Protein AF-A0A8K0CBC8-F1 (afdb_monomer)

pLDDT: mean 73.35, std 15.11, range [43.47, 94.44]

Radius of gyration: 32.24 Å; Cα contacts (8 Å, |Δi|>4): 39; chains: 1; bounding box: 45×63×91 Å

Foldseek 3Di:
DDDPPPPDDPVVVVVVVLVVLLCVVDPDDPVCCVVCVVVSVLCQQQDQDPVLSGGVVCVVPVDHDDPDPVVVVPPPVDDPPPCDPVNVVVSVVVVVSVVVVVVVVVVVVVVVVVVVVVVVVVVDDPPPDPPPDDCPPVVVVVVVVVVVVVVVDPPPPVVPVVVVVVVVPDDPPDDPPPPDPPDPDDDDDDDDDDDDDDDDDD

Sequence (202 aa):
MPHIHLTVIPLSVINRVIGTVIHSYIKDNHRLFGSEIFKIAHAIRNAVHEVTDFTPSFLNFGCSVPCHVDYYGKLNYSKPIEVSLDSCKQLVRVINQLSPLHIDVAKWLNIACEHNKRQYDLRKRLIRFKKDAVESSASKDMHDIILLLLESGDKEIKGEIDDQILEAANPPEEVPGKVKPYENGSEEEDDKEETKISVVLR

Secondary structure (DSSP, 8-state):
--------SSHHHHHHHHHHHHHHH-SS-GGGHHHHHHHHHHHHHHSPPTTTSS-HHHHHHSSPPP--HHHHHT-SS-------HHHHHHHHHHHHHHHHHHHHHHHHHHHHHHHHHHHHHTT---------SSTTTHHHHHHHHHHHHHHT--TTTHHHHHHHHHHTTSPPP-----------------------------

Solvent-accessible surface area (backbone atoms only — not comparable to full-atom values): 13232 Å² total; per-residue (Å²): 131,86,78,82,73,74,76,82,72,65,59,62,56,50,52,50,51,50,51,52,54,49,51,71,75,45,80,86,54,76,85,50,47,79,79,45,47,64,57,54,53,50,50,61,34,63,37,67,35,90,90,73,75,43,26,55,44,31,75,74,67,77,45,84,75,84,84,54,70,72,64,69,78,61,63,70,82,65,68,82,80,78,78,50,69,67,58,52,55,51,48,52,56,55,54,62,58,47,58,63,51,49,56,52,50,53,53,51,51,50,53,51,47,56,56,50,45,56,62,50,56,73,66,56,71,88,79,73,75,74,92,74,80,65,76,66,58,65,54,46,54,51,51,52,51,52,50,52,59,66,67,71,63,66,80,78,62,68,70,66,54,61,60,57,59,62,63,73,69,62,75,81,78,80,77,80,82,74,78,74,78,84,76,81,76,78,81,76,92,73,96,73,80,92,75,88,79,86,84,84,86,128

Nearest PDB structures (foldseek):
  3oyj-assembly1_A-2  TM=7.445E-01  e=7.808E-01  Human spumaretrovirus
  4bac-assembly1_A-2  TM=7.468E-01  e=8.912E-01  Human spumaretrovirus
  3oyi-assembly1_B  TM=5.473E-01  e=5.992E-01  Human spumaretrovirus
  7q5b-assembly1_A  TM=3.965E-01  e=7.308E-01  Saccharomyces cerevisiae S288C

Structure (mmCIF, N/CA/C/O backbone):
data_AF-A0A8K0CBC8-F1
#
_entry.id   AF-A0A8K0CBC8-F1
#
loop_
_atom_site.group_PDB
_atom_site.id
_atom_site.type_symbol
_atom_site.label_atom_id
_atom_site.label_alt_id
_atom_site.label_comp_id
_atom_site.label_asym_id
_atom_site.label_entity_id
_atom_site.label_seq_id
_atom_site.pdbx_PDB_ins_code
_atom_site.Cartn_x
_atom_site.Cartn_y
_atom_site.Cartn_z
_atom_site.occupancy
_atom_site.B_iso_or_equiv
_atom_site.auth_seq_id
_atom_site.auth_comp_id
_atom_site.auth_asym_id
_atom_site.auth_atom_id
_atom_site.pdbx_PDB_model_num
ATOM 1 N N . MET A 1 1 ? 6.074 -24.425 -27.693 1.00 45.22 1 MET A N 1
ATOM 2 C CA . MET A 1 1 ? 5.295 -24.138 -26.471 1.00 45.22 1 MET A CA 1
ATOM 3 C C . MET A 1 1 ? 5.845 -22.863 -25.843 1.00 45.22 1 MET A C 1
ATOM 5 O O . MET A 1 1 ? 6.963 -22.910 -25.344 1.00 45.22 1 MET A O 1
ATOM 9 N N . PRO A 1 2 ? 5.170 -21.705 -25.946 1.00 51.59 2 PRO A N 1
ATOM 10 C CA . PRO A 1 2 ? 5.605 -20.513 -25.226 1.00 51.59 2 PRO A CA 1
ATOM 11 C C . PRO A 1 2 ? 5.369 -20.735 -23.726 1.00 51.59 2 PRO A C 1
ATOM 13 O O . PRO A 1 2 ? 4.244 -20.986 -23.302 1.00 51.59 2 PRO A O 1
ATOM 16 N N . HIS A 1 3 ? 6.434 -20.684 -22.926 1.00 52.25 3 HIS A N 1
ATOM 17 C CA . HIS A 1 3 ? 6.314 -20.680 -21.472 1.00 52.25 3 HIS A CA 1
ATOM 18 C C . HIS A 1 3 ? 5.583 -19.404 -21.055 1.00 52.25 3 HIS A C 1
ATOM 20 O O . HIS A 1 3 ? 6.057 -18.301 -21.333 1.00 52.25 3 HIS A O 1
ATOM 26 N N . ILE A 1 4 ? 4.419 -19.557 -20.419 1.00 54.31 4 ILE A N 1
ATOM 27 C CA . ILE A 1 4 ? 3.669 -18.445 -19.836 1.00 54.31 4 ILE A CA 1
ATOM 28 C C . ILE A 1 4 ? 4.584 -17.802 -18.801 1.00 54.31 4 ILE A C 1
ATOM 30 O O . ILE A 1 4 ? 4.865 -18.373 -17.748 1.00 54.31 4 ILE A O 1
ATOM 34 N N . HIS A 1 5 ? 5.101 -16.625 -19.135 1.00 55.47 5 HIS A N 1
ATOM 35 C CA . HIS A 1 5 ? 5.919 -15.871 -18.216 1.00 55.47 5 HIS A CA 1
ATOM 36 C C . HIS A 1 5 ? 4.978 -15.220 -17.212 1.00 55.47 5 HIS A C 1
ATOM 38 O O . HIS A 1 5 ? 4.403 -14.172 -17.494 1.00 55.47 5 HIS A O 1
ATOM 44 N N . LEU A 1 6 ? 4.801 -15.861 -16.054 1.00 49.47 6 LEU A N 1
ATOM 45 C CA . LEU A 1 6 ? 4.181 -15.225 -14.896 1.00 49.47 6 LEU A CA 1
ATOM 46 C C . LEU A 1 6 ? 4.881 -13.874 -14.725 1.00 49.47 6 LEU A C 1
ATOM 48 O O . LEU A 1 6 ? 6.107 -13.812 -14.632 1.00 49.47 6 LEU A O 1
ATOM 52 N N . THR A 1 7 ? 4.126 -12.788 -14.830 1.00 55.25 7 THR A N 1
ATOM 53 C CA . THR A 1 7 ? 4.609 -11.422 -14.638 1.00 55.25 7 THR A CA 1
ATOM 54 C C . THR A 1 7 ? 5.179 -11.333 -13.231 1.00 55.25 7 THR A C 1
ATOM 56 O O . THR A 1 7 ? 4.451 -11.306 -12.239 1.00 55.25 7 THR A O 1
ATOM 59 N N . VAL A 1 8 ? 6.501 -11.410 -13.150 1.00 53.16 8 VAL A N 1
ATOM 60 C CA . VAL A 1 8 ? 7.239 -11.458 -11.897 1.00 53.16 8 VAL A CA 1
ATOM 61 C C . VAL A 1 8 ? 7.245 -10.032 -11.352 1.00 53.16 8 VAL A C 1
ATOM 63 O O . VAL A 1 8 ? 7.612 -9.106 -12.070 1.00 53.16 8 VAL A O 1
ATOM 66 N N . ILE A 1 9 ? 6.852 -9.878 -10.088 1.00 58.47 9 ILE A N 1
ATOM 67 C CA . ILE A 1 9 ? 7.541 -9.086 -9.049 1.00 58.47 9 ILE A CA 1
ATOM 68 C C . ILE A 1 9 ? 6.580 -8.425 -8.023 1.00 58.47 9 ILE A C 1
ATOM 70 O O . ILE A 1 9 ? 6.932 -8.478 -6.852 1.00 58.47 9 ILE A O 1
ATOM 74 N N . PRO A 1 10 ? 5.332 -7.985 -8.309 1.00 62.34 10 PRO A N 1
ATOM 75 C CA . PRO A 1 10 ? 4.378 -7.669 -7.225 1.00 62.34 10 PRO A CA 1
ATOM 76 C C . PRO A 1 10 ? 3.418 -8.827 -6.891 1.00 62.34 10 PRO A C 1
ATOM 78 O O . PRO A 1 10 ? 3.146 -9.109 -5.724 1.00 62.34 10 PRO A O 1
ATOM 81 N N . LEU A 1 11 ? 2.930 -9.555 -7.902 1.00 67.81 11 LEU A N 1
ATOM 82 C CA . LEU A 1 11 ? 1.836 -10.518 -7.720 1.00 67.81 11 LEU A CA 1
ATOM 83 C C . LEU A 1 11 ? 2.241 -11.755 -6.902 1.00 67.81 11 LEU A C 1
ATOM 85 O O . LEU A 1 11 ? 1.459 -12.263 -6.108 1.00 67.81 11 LEU A O 1
ATOM 89 N N . SER A 1 12 ? 3.471 -12.245 -7.078 1.00 69.88 12 SER A N 1
ATOM 90 C CA . SER A 1 12 ? 3.980 -13.417 -6.352 1.00 69.88 12 SER A CA 1
ATOM 91 C C . SER A 1 12 ? 4.163 -13.142 -4.860 1.00 69.88 12 SER A C 1
ATOM 93 O O . SER A 1 12 ? 3.885 -14.014 -4.038 1.00 69.88 12 SER A O 1
ATOM 95 N N . VAL A 1 13 ? 4.593 -11.927 -4.508 1.00 75.06 13 VAL A N 1
ATOM 96 C CA . VAL A 1 13 ? 4.730 -11.483 -3.116 1.00 75.06 13 VAL A CA 1
ATOM 97 C C . VAL A 1 13 ? 3.353 -11.385 -2.472 1.00 75.06 13 VAL A C 1
ATOM 99 O O . VAL A 1 13 ? 3.134 -11.960 -1.409 1.00 75.06 13 VAL A O 1
ATOM 102 N N . ILE A 1 14 ? 2.402 -10.754 -3.163 1.00 79.06 14 ILE A N 1
ATOM 103 C CA . ILE A 1 14 ? 1.012 -10.656 -2.708 1.00 79.06 14 ILE A CA 1
ATOM 104 C C . ILE A 1 14 ? 0.408 -12.053 -2.522 1.00 79.06 14 ILE A C 1
ATOM 106 O O . ILE A 1 14 ? -0.158 -12.336 -1.472 1.00 79.06 14 ILE A O 1
ATOM 110 N N . ASN A 1 15 ? 0.598 -12.964 -3.479 1.00 84.94 15 ASN A N 1
ATOM 111 C CA . ASN A 1 15 ? 0.100 -14.337 -3.375 1.00 84.94 15 ASN A CA 1
ATOM 112 C C . ASN A 1 15 ? 0.704 -15.088 -2.180 1.00 84.94 15 ASN A C 1
ATOM 114 O O . ASN A 1 15 ? -0.003 -15.843 -1.512 1.00 84.94 15 ASN A O 1
ATOM 118 N N . ARG A 1 16 ? 1.987 -14.861 -1.867 1.00 85.69 16 ARG A N 1
ATOM 119 C CA . ARG A 1 16 ? 2.623 -15.428 -0.672 1.00 85.69 16 ARG A CA 1
ATOM 120 C C . ARG A 1 16 ? 1.998 -14.873 0.609 1.00 85.69 16 ARG A C 1
ATOM 122 O O . ARG A 1 16 ? 1.678 -15.655 1.498 1.00 85.69 16 ARG A O 1
ATOM 129 N N . VAL A 1 17 ? 1.800 -13.556 0.697 1.00 84.12 17 VAL A N 1
ATOM 130 C CA . VAL A 1 17 ? 1.160 -12.909 1.857 1.00 84.12 17 VAL A CA 1
ATOM 131 C C . VAL A 1 17 ? -0.266 -13.423 2.040 1.00 84.12 17 VAL A C 1
ATOM 133 O O . VAL A 1 17 ? -0.626 -13.832 3.140 1.00 84.12 17 VAL A O 1
ATOM 136 N N . ILE A 1 18 ? -1.049 -13.491 0.960 1.00 86.56 18 ILE A N 1
ATOM 137 C CA . ILE A 1 18 ? -2.400 -14.062 0.966 1.00 86.56 18 ILE A CA 1
ATOM 138 C C . ILE A 1 18 ? -2.366 -15.499 1.494 1.00 86.56 18 ILE A C 1
ATOM 140 O O . ILE A 1 18 ? -3.138 -15.832 2.387 1.00 86.56 18 ILE A O 1
ATOM 144 N N . GLY A 1 19 ? -1.440 -16.333 1.010 1.00 88.50 19 GLY A N 1
ATOM 145 C CA . GLY A 1 19 ? -1.266 -17.700 1.499 1.00 88.50 19 GLY A CA 1
ATOM 146 C C . GLY A 1 19 ? -1.020 -17.767 3.009 1.00 88.50 19 GLY A C 1
ATOM 147 O O . GLY A 1 19 ? -1.663 -18.563 3.694 1.00 88.50 19 GLY A O 1
ATOM 148 N N . THR A 1 20 ? -0.152 -16.903 3.541 1.00 88.56 20 THR A N 1
ATOM 149 C CA . THR A 1 20 ? 0.130 -16.818 4.983 1.00 88.56 20 THR A CA 1
ATOM 150 C C . THR A 1 20 ? -1.093 -16.374 5.787 1.00 88.56 20 THR A C 1
ATOM 152 O O . THR A 1 20 ? -1.400 -16.979 6.812 1.00 88.56 20 THR A O 1
ATOM 155 N N . VAL A 1 21 ? -1.822 -15.351 5.325 1.00 86.75 21 VAL A N 1
ATOM 156 C CA . VAL A 1 21 ? -3.027 -14.848 6.012 1.00 86.75 21 VAL A CA 1
ATOM 157 C C . VAL A 1 21 ? -4.142 -15.896 6.006 1.00 86.75 21 VAL A C 1
ATOM 159 O O . VAL A 1 21 ? -4.825 -16.084 7.008 1.00 86.75 21 VAL A O 1
ATOM 162 N N . ILE A 1 22 ? -4.307 -16.630 4.906 1.00 88.00 22 ILE A N 1
ATOM 163 C CA . ILE A 1 22 ? -5.269 -17.735 4.831 1.00 88.00 22 ILE A CA 1
ATOM 164 C C . ILE A 1 22 ? -4.940 -18.802 5.878 1.00 88.00 22 ILE A C 1
ATOM 166 O O . ILE A 1 22 ? -5.834 -19.232 6.603 1.00 88.00 22 ILE A O 1
ATOM 170 N N . HIS A 1 23 ? -3.669 -19.197 5.995 1.00 87.75 23 HIS A N 1
ATOM 171 C CA . HIS A 1 23 ? -3.243 -20.199 6.977 1.00 87.75 23 HIS A CA 1
ATOM 172 C C . HIS A 1 23 ? -3.383 -19.722 8.428 1.00 87.75 23 HIS A C 1
ATOM 174 O O . HIS A 1 23 ? -3.611 -20.542 9.315 1.00 87.75 23 HIS A O 1
ATOM 180 N N . SER A 1 24 ? -3.257 -18.420 8.701 1.00 87.38 24 SER A N 1
ATOM 181 C CA . SER A 1 24 ? -3.409 -17.902 10.065 1.00 87.38 24 SER A CA 1
ATOM 182 C C . SER A 1 24 ? -4.871 -17.842 10.518 1.00 87.38 24 SER A C 1
ATOM 184 O O . SER A 1 24 ? -5.155 -18.124 11.684 1.00 87.38 24 SER A O 1
ATOM 186 N N . TYR A 1 25 ? -5.791 -17.521 9.601 1.00 84.31 25 TYR A N 1
ATOM 187 C CA . TYR A 1 25 ? -7.230 -17.450 9.872 1.00 84.31 25 TYR A CA 1
ATOM 188 C C . TYR A 1 25 ? -7.925 -18.812 9.835 1.00 84.31 25 TYR A C 1
ATOM 190 O O . TYR A 1 25 ? -8.896 -19.026 10.558 1.00 84.31 25 TYR A O 1
ATOM 198 N N . ILE A 1 26 ? -7.442 -19.739 9.008 1.00 87.94 26 ILE A N 1
ATOM 199 C CA . ILE A 1 26 ? -8.079 -21.036 8.786 1.00 87.94 26 ILE A CA 1
ATOM 200 C C . ILE A 1 26 ? -7.147 -22.132 9.282 1.00 87.94 26 ILE A C 1
ATOM 202 O O . ILE A 1 26 ? -6.293 -22.614 8.542 1.00 87.94 26 ILE A O 1
ATOM 206 N N . LYS A 1 27 ? -7.318 -22.509 10.552 1.00 86.38 27 LYS A N 1
ATOM 207 C CA . LYS A 1 27 ? -6.480 -23.523 11.208 1.00 86.38 27 LYS A CA 1
ATOM 208 C C . LYS A 1 27 ? -6.956 -24.955 10.960 1.00 86.38 27 LYS A C 1
ATOM 210 O O . LYS A 1 27 ? -6.133 -25.821 10.695 1.00 86.38 27 LYS A O 1
ATOM 215 N N . ASP A 1 28 ? -8.271 -25.185 10.995 1.00 86.75 28 ASP A N 1
ATOM 216 C CA . ASP A 1 28 ? -8.808 -26.551 11.104 1.00 86.75 28 ASP A CA 1
ATOM 217 C C . ASP A 1 28 ? -9.564 -27.031 9.857 1.00 86.75 28 ASP A C 1
ATOM 219 O O . ASP A 1 28 ? -9.519 -28.211 9.512 1.00 86.75 28 ASP A O 1
ATOM 223 N N . ASN A 1 29 ? -10.281 -26.140 9.158 1.00 88.62 29 ASN A N 1
ATOM 224 C CA . ASN A 1 29 ? -11.145 -26.535 8.044 1.00 88.62 29 ASN A CA 1
ATOM 225 C C . ASN A 1 29 ? -11.082 -25.567 6.855 1.00 88.62 29 ASN A C 1
ATOM 227 O O . ASN A 1 29 ? -11.843 -24.602 6.762 1.00 88.62 29 ASN A O 1
ATOM 231 N N . HIS A 1 30 ? -10.236 -25.900 5.877 1.00 86.38 30 HIS A N 1
ATOM 232 C CA . HIS A 1 30 ? -10.083 -25.147 4.627 1.00 86.38 30 HIS A CA 1
ATOM 233 C C . HIS A 1 30 ? -11.345 -25.077 3.755 1.00 86.38 30 HIS A C 1
ATOM 235 O O . HIS A 1 30 ? -11.426 -24.220 2.876 1.00 86.38 30 HIS A O 1
ATOM 241 N N . ARG A 1 31 ? -12.370 -25.904 4.012 1.00 88.12 31 ARG A N 1
ATOM 242 C CA . ARG A 1 31 ? -13.650 -25.839 3.284 1.00 88.12 31 ARG A CA 1
ATOM 243 C C . ARG A 1 31 ? -14.452 -24.577 3.612 1.00 88.12 31 ARG A C 1
ATOM 245 O O . ARG A 1 31 ? -15.284 -24.172 2.809 1.00 88.12 31 ARG A O 1
ATOM 252 N N . LEU A 1 32 ? -14.182 -23.943 4.756 1.00 86.50 32 LEU A N 1
ATOM 253 C CA . LEU A 1 32 ? -14.837 -22.704 5.188 1.00 86.50 32 LEU A CA 1
ATOM 254 C C . LEU A 1 32 ? -14.127 -21.439 4.680 1.00 86.50 32 LEU A C 1
ATOM 256 O O . LEU A 1 32 ? -14.483 -20.331 5.066 1.00 86.50 32 LEU A O 1
ATOM 260 N N . PHE A 1 33 ? -13.146 -21.558 3.778 1.00 86.38 33 PHE A N 1
ATOM 261 C CA . PHE A 1 33 ? -12.441 -20.390 3.239 1.00 86.38 33 PHE A CA 1
ATOM 262 C C . PHE A 1 33 ? -13.380 -19.344 2.625 1.00 86.38 33 PHE A C 1
ATOM 264 O O . PHE A 1 33 ? -13.180 -18.146 2.822 1.00 86.38 33 PHE A O 1
ATOM 271 N N . GLY A 1 34 ? -14.451 -19.785 1.960 1.00 89.19 34 GLY A N 1
ATOM 272 C CA . GLY A 1 34 ? -15.444 -18.881 1.383 1.00 89.19 34 GLY A CA 1
ATOM 273 C C . GLY A 1 34 ? -16.135 -17.977 2.411 1.00 89.19 34 GLY A C 1
ATOM 274 O O . GLY A 1 34 ? -16.397 -16.819 2.100 1.00 89.19 34 GLY A O 1
ATOM 275 N N . SER A 1 35 ? -16.389 -18.452 3.639 1.00 90.38 35 SER A N 1
ATOM 276 C CA . SER A 1 35 ? -17.031 -17.634 4.683 1.00 90.38 35 SER A CA 1
ATOM 277 C C . SER A 1 35 ? -16.066 -16.651 5.348 1.00 90.38 35 SER A C 1
ATOM 279 O O . SER A 1 35 ? -16.488 -15.607 5.840 1.00 90.38 35 SER A O 1
ATOM 281 N N . GLU A 1 36 ? -14.767 -16.952 5.336 1.00 89.44 36 GLU A N 1
ATOM 282 C CA . GLU A 1 36 ? -13.725 -16.132 5.966 1.00 89.44 36 GLU A CA 1
ATOM 283 C C . GLU A 1 36 ? -13.094 -15.108 5.007 1.00 89.44 36 GLU A C 1
ATOM 285 O O . GLU A 1 36 ? -12.369 -14.211 5.444 1.00 89.44 36 GLU A O 1
ATOM 290 N N . ILE A 1 37 ? -13.401 -15.180 3.705 1.00 90.19 37 ILE A N 1
ATOM 291 C CA . ILE A 1 37 ? -12.768 -14.348 2.672 1.00 90.19 37 ILE A CA 1
ATOM 292 C C . ILE A 1 37 ? -12.918 -12.845 2.935 1.00 90.19 37 ILE A C 1
ATOM 294 O O . ILE A 1 37 ? -11.990 -12.075 2.690 1.00 90.19 37 ILE A O 1
ATOM 298 N N . PHE A 1 38 ? -14.053 -12.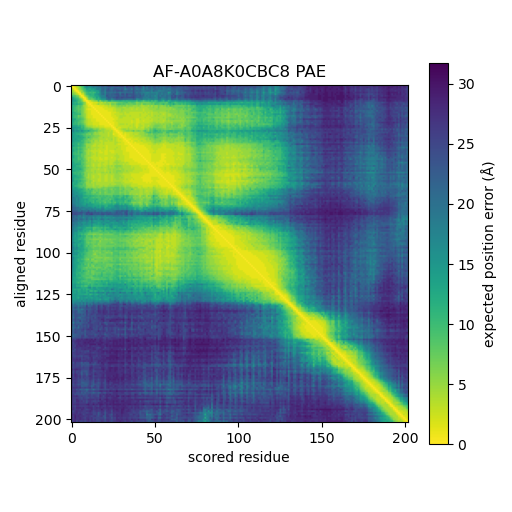420 3.496 1.00 89.75 38 PHE A N 1
ATOM 299 C CA . PHE A 1 38 ? -14.299 -11.018 3.831 1.00 89.75 38 PHE A CA 1
ATOM 300 C C . PHE A 1 38 ? -13.421 -10.540 4.989 1.00 89.75 38 PHE A C 1
ATOM 302 O O . PHE A 1 38 ? -12.908 -9.423 4.937 1.00 89.75 38 PHE A O 1
ATOM 309 N N . LYS A 1 39 ? -13.195 -11.388 6.002 1.00 87.44 39 LYS A N 1
ATOM 310 C CA . LYS A 1 39 ? -12.318 -11.065 7.138 1.00 87.44 39 LYS A CA 1
ATOM 311 C C . LYS A 1 39 ? -10.867 -10.974 6.686 1.00 87.44 39 LYS A C 1
ATOM 313 O O . LYS A 1 39 ? -10.175 -10.024 7.035 1.00 87.44 39 LYS A O 1
ATOM 318 N N . ILE A 1 40 ? -10.445 -11.908 5.834 1.00 89.31 40 ILE A N 1
ATOM 319 C CA . ILE A 1 40 ? -9.113 -11.915 5.219 1.00 89.31 40 ILE A CA 1
ATOM 320 C C . ILE A 1 40 ? -8.906 -10.653 4.373 1.00 89.31 40 ILE A C 1
ATOM 322 O O . ILE A 1 40 ? -7.907 -9.957 4.540 1.00 89.31 40 ILE A O 1
ATOM 326 N N . ALA A 1 41 ? -9.862 -10.309 3.506 1.00 89.88 41 ALA A N 1
ATOM 327 C CA . ALA A 1 41 ? -9.787 -9.101 2.689 1.00 89.88 41 ALA A CA 1
ATOM 328 C C . ALA A 1 41 ? -9.738 -7.825 3.545 1.00 89.88 41 ALA A C 1
ATOM 330 O O . ALA A 1 41 ? -8.957 -6.921 3.251 1.00 89.88 41 ALA A O 1
ATOM 331 N N . HIS A 1 42 ? -10.540 -7.752 4.611 1.00 88.56 42 HIS A N 1
ATOM 332 C CA . HIS A 1 42 ? -10.518 -6.632 5.548 1.00 88.56 42 HIS A CA 1
ATOM 333 C C . HIS A 1 42 ? -9.162 -6.513 6.258 1.00 88.56 42 HIS A C 1
ATOM 335 O O . HIS A 1 42 ? -8.579 -5.432 6.280 1.00 88.56 42 HIS A O 1
ATOM 341 N N . ALA A 1 43 ? -8.625 -7.627 6.763 1.00 88.12 43 ALA A N 1
ATOM 342 C CA . ALA A 1 43 ? -7.319 -7.667 7.411 1.00 88.12 43 ALA A CA 1
ATOM 343 C C . ALA A 1 43 ? -6.198 -7.208 6.469 1.00 88.12 43 ALA A C 1
ATOM 345 O O . ALA A 1 43 ? -5.374 -6.395 6.866 1.00 88.12 43 ALA A O 1
ATOM 346 N N . ILE A 1 44 ? -6.194 -7.659 5.210 1.00 90.12 44 ILE A N 1
ATOM 347 C CA . ILE A 1 44 ? -5.186 -7.250 4.220 1.00 90.12 44 ILE A CA 1
ATOM 348 C C . ILE A 1 44 ? -5.269 -5.748 3.925 1.00 90.12 44 ILE A C 1
ATOM 350 O O . ILE A 1 44 ? -4.241 -5.082 3.848 1.00 90.12 44 ILE A O 1
ATOM 354 N N . ARG A 1 45 ? -6.476 -5.192 3.767 1.00 90.44 45 ARG A N 1
ATOM 355 C CA . ARG A 1 45 ? -6.648 -3.766 3.440 1.00 90.44 45 ARG A CA 1
ATOM 356 C C . ARG A 1 45 ? -6.306 -2.835 4.605 1.00 90.44 45 ARG A C 1
ATOM 358 O O . ARG A 1 45 ? -5.922 -1.695 4.366 1.00 90.44 45 ARG A O 1
ATOM 365 N N . ASN A 1 46 ? -6.442 -3.314 5.840 1.00 91.00 46 ASN A N 1
ATOM 366 C CA . ASN A 1 46 ? -6.186 -2.535 7.053 1.00 91.00 46 ASN A CA 1
ATOM 367 C C . ASN A 1 46 ? -4.865 -2.888 7.751 1.00 91.00 46 ASN A C 1
ATOM 369 O O . ASN A 1 46 ? -4.542 -2.278 8.768 1.00 91.00 46 ASN A O 1
ATOM 373 N N . ALA A 1 47 ? -4.086 -3.830 7.220 1.00 90.69 47 ALA A N 1
ATOM 374 C CA . ALA A 1 47 ? -2.730 -4.078 7.685 1.00 90.69 47 ALA A CA 1
ATOM 375 C C . ALA A 1 47 ? -1.822 -2.901 7.303 1.00 90.69 47 ALA A C 1
ATOM 377 O O . ALA A 1 47 ? -1.862 -2.419 6.169 1.00 90.69 47 ALA A O 1
ATOM 378 N N . VAL A 1 48 ? -1.007 -2.438 8.250 1.00 91.88 48 VAL A N 1
ATOM 379 C CA . VAL A 1 48 ? 0.009 -1.413 7.995 1.00 91.88 48 VAL A CA 1
ATOM 380 C C . VAL A 1 48 ? 1.100 -2.023 7.124 1.00 91.88 48 VAL A C 1
ATOM 382 O O . VAL A 1 48 ? 1.612 -3.102 7.422 1.00 91.88 48 VAL A O 1
ATOM 385 N N . HIS A 1 49 ? 1.426 -1.354 6.024 1.00 90.44 49 HIS A N 1
ATOM 386 C CA . HIS A 1 49 ? 2.453 -1.815 5.105 1.00 90.44 49 HIS A CA 1
ATOM 387 C C . HIS A 1 49 ? 3.835 -1.313 5.548 1.00 90.44 49 HIS A C 1
ATOM 389 O O . HIS A 1 49 ? 4.031 -0.110 5.654 1.00 90.44 49 HIS A O 1
ATOM 395 N N . GLU A 1 50 ? 4.797 -2.220 5.751 1.00 87.88 50 GLU A N 1
ATOM 396 C CA . GLU A 1 50 ? 6.114 -1.931 6.361 1.00 87.88 50 GLU A CA 1
ATOM 397 C C . GLU A 1 50 ? 6.940 -0.853 5.645 1.00 87.88 50 GLU A C 1
ATOM 399 O O . GLU A 1 50 ? 7.756 -0.188 6.267 1.00 87.88 50 GLU A O 1
ATOM 404 N N . VAL A 1 51 ? 6.773 -0.696 4.329 1.00 85.81 51 VAL A N 1
ATOM 405 C CA . VAL A 1 51 ? 7.565 0.278 3.554 1.00 85.81 51 VAL A CA 1
ATOM 406 C C . VAL A 1 51 ? 6.937 1.665 3.592 1.00 85.81 51 VAL A C 1
ATOM 408 O O . VAL A 1 51 ? 7.637 2.665 3.496 1.00 85.81 51 VAL A O 1
ATOM 411 N N . THR A 1 52 ? 5.608 1.726 3.651 1.00 88.69 52 THR A N 1
ATOM 412 C CA . THR A 1 52 ? 4.873 2.989 3.532 1.00 88.69 52 THR A CA 1
ATOM 413 C C . THR A 1 52 ? 4.318 3.468 4.863 1.00 88.69 52 THR A C 1
ATOM 415 O O . THR A 1 52 ? 3.791 4.564 4.901 1.00 88.69 52 THR A O 1
ATOM 418 N N . ASP A 1 53 ? 4.345 2.645 5.913 1.00 91.06 53 ASP A N 1
ATOM 419 C CA . ASP A 1 53 ? 3.739 2.868 7.237 1.00 91.06 53 ASP A CA 1
ATOM 420 C C . ASP A 1 53 ? 2.238 3.223 7.233 1.00 91.06 53 ASP A C 1
ATOM 422 O O . ASP A 1 53 ? 1.632 3.518 8.263 1.00 91.06 53 ASP A O 1
ATOM 426 N N . PHE A 1 54 ? 1.593 3.106 6.073 1.00 92.88 54 PHE A N 1
ATOM 427 C CA . PHE A 1 54 ? 0.170 3.336 5.862 1.00 92.88 54 PHE A CA 1
ATOM 428 C C . PHE A 1 54 ? -0.560 2.043 5.511 1.00 92.88 54 PHE A C 1
ATOM 430 O O . PHE A 1 54 ? 0.017 1.096 4.970 1.00 92.88 54 PHE A O 1
ATOM 437 N N . THR A 1 55 ? -1.861 2.013 5.796 1.00 93.31 55 THR A N 1
ATOM 438 C CA . THR A 1 55 ? -2.729 0.915 5.368 1.00 93.31 55 THR A CA 1
ATOM 439 C C . THR A 1 55 ? -3.149 1.103 3.906 1.00 93.31 55 THR A C 1
ATOM 441 O O . THR A 1 55 ? -3.361 2.238 3.467 1.00 93.31 55 THR A O 1
ATOM 444 N N . PRO A 1 56 ? -3.340 0.020 3.132 1.00 91.88 56 PRO A N 1
ATOM 445 C CA . PRO A 1 56 ? -3.883 0.115 1.778 1.00 91.88 56 PRO A CA 1
ATOM 446 C C . PRO A 1 56 ? -5.235 0.839 1.702 1.00 91.88 56 PRO A C 1
ATOM 448 O O . PRO A 1 56 ? -5.483 1.578 0.752 1.00 91.88 56 PRO A O 1
ATOM 451 N N . SER A 1 57 ? -6.114 0.656 2.693 1.00 92.50 57 SER A N 1
ATOM 452 C CA . SER A 1 57 ? -7.370 1.411 2.790 1.00 92.50 57 SER A CA 1
ATOM 453 C C . SER A 1 57 ? -7.114 2.914 2.879 1.00 92.50 57 SER A C 1
ATOM 455 O O . SER A 1 57 ? -7.741 3.679 2.151 1.00 92.50 57 SER A O 1
ATOM 457 N N . PHE A 1 58 ? -6.174 3.337 3.729 1.00 92.88 58 PHE A N 1
ATOM 458 C CA . PHE A 1 58 ? -5.849 4.751 3.887 1.00 92.88 58 PHE A CA 1
ATOM 459 C C . PHE A 1 58 ? -5.279 5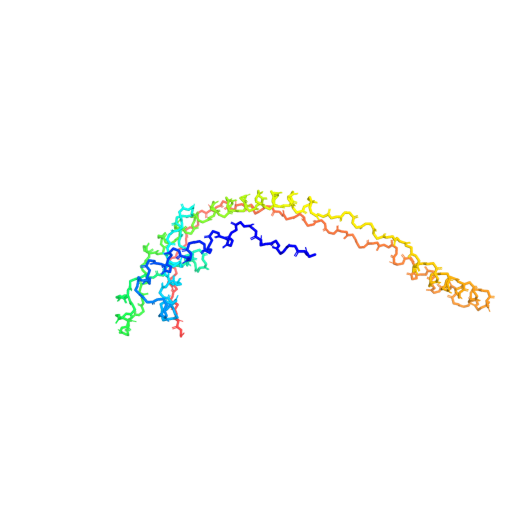.346 2.598 1.00 92.88 58 PHE A C 1
ATOM 461 O O . PHE A 1 58 ? -5.715 6.411 2.178 1.00 92.88 58 PHE A O 1
ATOM 468 N N . LEU A 1 59 ? -4.372 4.635 1.924 1.00 90.69 59 LEU A N 1
ATOM 469 C CA . LEU A 1 59 ? -3.788 5.096 0.660 1.00 90.69 59 LEU A CA 1
ATOM 470 C C . LEU A 1 59 ? -4.826 5.235 -0.465 1.00 90.69 59 LEU A C 1
ATOM 472 O O . LEU A 1 59 ? -4.724 6.150 -1.275 1.00 90.69 59 LEU A O 1
ATOM 476 N N . ASN A 1 60 ? -5.827 4.350 -0.514 1.00 90.00 60 ASN A N 1
ATOM 477 C CA . ASN A 1 60 ? -6.854 4.381 -1.560 1.00 90.00 60 ASN A CA 1
ATOM 478 C C . ASN A 1 60 ? -7.977 5.391 -1.286 1.00 90.00 60 ASN A C 1
ATOM 480 O O . ASN A 1 60 ? -8.500 5.983 -2.225 1.00 90.00 60 ASN A O 1
ATOM 484 N N . 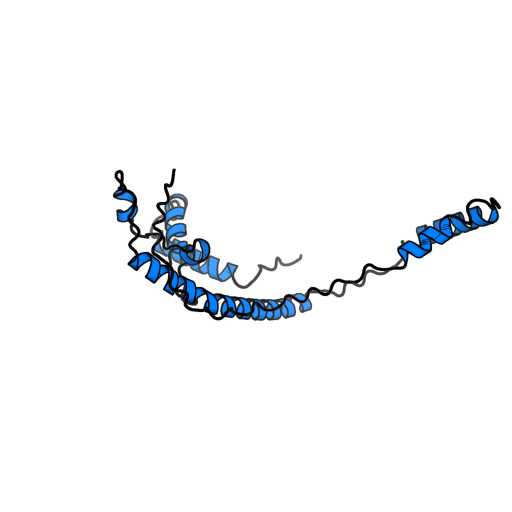PHE A 1 61 ? -8.386 5.555 -0.024 1.00 87.12 61 PHE A N 1
ATOM 485 C CA . PHE A 1 61 ? -9.562 6.356 0.338 1.00 87.12 61 PHE A CA 1
ATOM 486 C C . PHE A 1 61 ? -9.220 7.679 1.033 1.00 87.12 61 PHE A C 1
ATOM 488 O O . PHE A 1 61 ? -10.107 8.501 1.243 1.00 87.12 61 PHE A O 1
ATOM 495 N N . GLY A 1 62 ? -7.967 7.891 1.439 1.00 84.81 62 GLY A N 1
ATOM 496 C CA . GLY A 1 62 ? -7.549 9.069 2.204 1.00 84.81 62 GLY A CA 1
ATOM 497 C C . GLY A 1 62 ? -8.115 9.123 3.627 1.00 84.81 62 GLY A C 1
ATOM 498 O O . GLY A 1 62 ? -8.000 10.145 4.297 1.00 84.81 62 GLY A O 1
ATOM 499 N N . CYS A 1 63 ? -8.750 8.050 4.103 1.00 82.75 63 CYS A N 1
ATOM 500 C CA . CYS A 1 63 ? -9.366 7.993 5.423 1.00 82.75 63 CYS A CA 1
ATOM 501 C C . CYS A 1 63 ? -9.124 6.642 6.106 1.00 82.75 63 CYS A C 1
ATOM 503 O O . CYS A 1 63 ? -9.003 5.594 5.469 1.00 82.75 63 CYS A O 1
ATOM 505 N N . 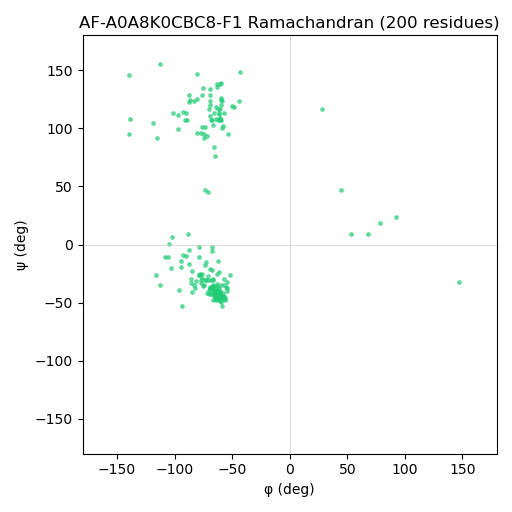SER A 1 64 ? -8.988 6.688 7.434 1.00 82.12 64 SER A N 1
ATOM 506 C CA . SER A 1 64 ? -8.732 5.503 8.251 1.00 82.12 64 SER A CA 1
ATOM 507 C C . SER A 1 64 ? -10.035 4.750 8.490 1.00 82.12 64 SER A C 1
ATOM 509 O O . SER A 1 64 ? -11.007 5.325 8.981 1.00 82.12 64 SER A O 1
ATOM 511 N N . VAL A 1 65 ? -10.056 3.464 8.140 1.00 82.50 65 VAL A N 1
ATOM 512 C CA . VAL A 1 65 ? -11.212 2.594 8.369 1.00 82.50 65 VAL A CA 1
ATOM 513 C C . VAL A 1 65 ? -11.092 1.983 9.768 1.00 82.50 65 VAL A C 1
ATOM 515 O O . VAL A 1 65 ? -10.104 1.299 10.047 1.00 82.50 65 VAL A O 1
ATOM 518 N N . PRO A 1 66 ? -12.081 2.178 10.653 1.00 81.94 66 PRO A N 1
ATOM 519 C CA . PRO A 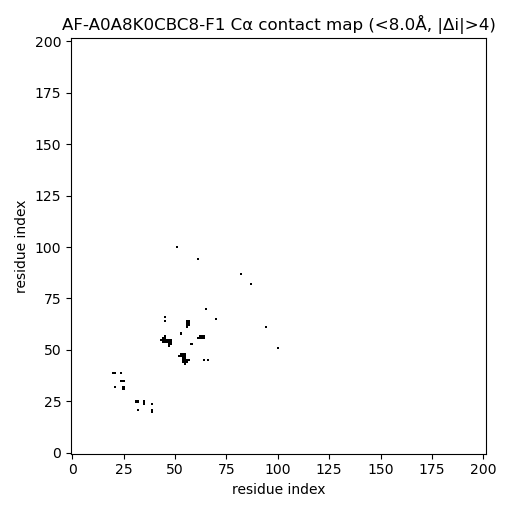1 66 ? -12.093 1.546 11.965 1.00 81.94 66 PRO A CA 1
ATOM 520 C C . PRO A 1 66 ? -12.067 0.021 11.832 1.00 81.94 66 PRO A C 1
ATOM 522 O O . PRO A 1 66 ? -12.926 -0.577 11.190 1.00 81.94 66 PRO A O 1
ATOM 525 N N . CYS A 1 67 ? -11.072 -0.619 12.444 1.00 77.19 67 CYS A N 1
ATOM 526 C CA . CYS A 1 67 ? -10.865 -2.069 12.339 1.00 77.19 67 CYS A CA 1
ATOM 527 C C . CYS A 1 67 ? -11.607 -2.858 13.442 1.00 77.19 67 CYS A C 1
ATOM 529 O O . CYS A 1 67 ? -11.689 -4.083 13.407 1.00 77.19 67 CYS A O 1
ATOM 531 N N . HIS A 1 68 ? -12.159 -2.172 14.450 1.00 79.44 68 HIS A N 1
ATOM 532 C CA . HIS A 1 68 ? -12.779 -2.825 15.603 1.00 79.44 68 HIS A CA 1
ATOM 533 C C . HIS A 1 68 ? -14.260 -3.146 15.345 1.00 79.44 68 HIS A C 1
ATOM 535 O O . HIS A 1 68 ? -15.041 -2.259 15.013 1.00 79.44 68 HIS A O 1
ATOM 541 N N . VAL A 1 69 ? -14.670 -4.400 15.573 1.00 70.69 69 VAL A N 1
ATOM 542 C CA . VAL A 1 69 ? -16.068 -4.872 15.415 1.00 70.69 69 VAL A CA 1
ATOM 543 C C . VAL A 1 69 ? -17.068 -4.029 16.222 1.00 70.69 69 VAL A C 1
ATOM 545 O O . VAL A 1 69 ? -18.132 -3.668 15.718 1.00 70.69 69 VAL A O 1
ATOM 548 N N . ASP A 1 70 ? -16.686 -3.640 17.438 1.00 73.94 70 ASP A N 1
ATOM 549 C CA . ASP A 1 70 ? -17.416 -2.720 18.313 1.00 73.94 70 ASP A CA 1
ATOM 550 C C . ASP A 1 70 ? -17.809 -1.390 17.669 1.00 73.94 70 ASP A C 1
ATOM 552 O O . ASP A 1 70 ? -18.784 -0.780 18.108 1.00 73.94 70 ASP A O 1
ATOM 556 N N . TYR A 1 71 ? -17.068 -0.933 16.657 1.00 74.00 71 TYR A N 1
ATOM 557 C CA . TYR A 1 71 ? -17.365 0.312 15.960 1.00 74.00 71 TYR A CA 1
ATOM 558 C C . TYR A 1 71 ? -18.691 0.220 15.197 1.00 74.00 71 TYR A C 1
ATOM 560 O O . TYR A 1 71 ? -19.525 1.115 15.289 1.00 74.00 71 TYR A O 1
ATOM 568 N N . TYR A 1 72 ? -18.924 -0.890 14.492 1.00 70.62 72 TYR A N 1
ATOM 569 C CA . TYR A 1 72 ? -20.098 -1.043 13.630 1.00 70.62 72 TYR A CA 1
ATOM 570 C C . TYR A 1 72 ? -21.337 -1.543 14.384 1.00 70.62 72 TYR A C 1
ATOM 572 O O . TYR A 1 72 ? -22.453 -1.172 14.036 1.00 70.62 72 TYR A O 1
ATOM 580 N N . GLY A 1 73 ? -21.162 -2.333 15.451 1.00 67.19 73 GLY A N 1
ATOM 581 C CA . GLY A 1 73 ? -22.278 -2.839 16.265 1.00 67.19 73 GLY A CA 1
ATOM 582 C C . GLY A 1 73 ? -22.952 -1.786 17.156 1.00 67.19 73 GLY A C 1
ATOM 583 O O . GLY A 1 73 ? -24.048 -2.021 17.657 1.00 67.19 73 GLY A O 1
ATOM 584 N N . LYS A 1 74 ? -22.310 -0.625 17.357 1.00 65.12 74 LYS A N 1
ATOM 585 C CA . LYS A 1 74 ? -22.803 0.480 18.201 1.00 65.12 74 LYS A CA 1
ATOM 586 C C . LYS A 1 74 ? -23.398 1.644 17.397 1.00 65.12 74 LYS A C 1
ATOM 588 O O . LYS A 1 74 ? -23.781 2.646 17.998 1.00 65.12 74 LYS A O 1
ATOM 593 N N . LEU A 1 75 ? -23.541 1.514 16.074 1.00 62.62 75 LEU A N 1
ATOM 594 C CA . LEU A 1 75 ? -24.216 2.487 15.199 1.00 62.62 75 LEU A CA 1
ATOM 595 C C . LEU A 1 75 ? -25.750 2.452 15.374 1.00 62.62 75 LEU A C 1
ATOM 597 O O . LEU A 1 75 ? -26.511 2.423 14.413 1.00 62.62 75 LEU A O 1
ATOM 601 N N . ASN A 1 76 ? -26.232 2.452 16.614 1.00 57.53 76 ASN A N 1
ATOM 602 C CA . ASN A 1 76 ? -27.639 2.692 16.905 1.00 57.53 76 ASN A CA 1
ATOM 603 C C . ASN A 1 76 ? -27.890 4.193 16.716 1.00 57.53 76 ASN A C 1
ATOM 605 O O . ASN A 1 76 ? -27.614 4.969 17.626 1.00 57.53 76 ASN A O 1
ATOM 609 N N . TYR A 1 77 ? -28.352 4.606 15.530 1.00 61.19 77 TYR A N 1
ATOM 610 C CA . TYR A 1 77 ? -28.785 5.981 15.224 1.00 61.19 77 TYR A CA 1
ATOM 611 C C . TYR A 1 77 ? -27.834 7.066 15.752 1.00 61.19 77 TYR A C 1
ATOM 613 O O . TYR A 1 77 ? -28.256 8.024 16.407 1.00 61.19 77 TYR A O 1
ATOM 621 N N . SER A 1 78 ? -26.529 6.894 15.529 1.00 55.56 78 SER A N 1
ATOM 622 C CA . SER A 1 78 ? -25.545 7.859 16.000 1.00 55.56 78 SER A CA 1
ATOM 623 C C . SER A 1 78 ? -25.843 9.220 15.382 1.00 55.56 78 SER A C 1
ATOM 625 O O . SER A 1 78 ? -25.915 9.357 14.158 1.00 55.56 78 SER A O 1
ATOM 627 N N . LYS A 1 79 ? -26.008 10.217 16.255 1.00 62.59 79 LYS A N 1
ATOM 628 C CA . LYS A 1 79 ? -26.000 11.642 15.916 1.00 62.59 79 LYS A CA 1
ATOM 629 C C . LYS A 1 79 ? -24.856 11.925 14.929 1.00 62.59 79 LYS A C 1
ATOM 631 O O . LYS A 1 79 ? -23.840 11.227 15.012 1.00 62.59 79 LYS A O 1
ATOM 636 N N . PRO A 1 80 ? -25.011 12.903 14.013 1.00 66.81 80 PRO A N 1
ATOM 637 C CA . PRO A 1 80 ? -23.954 13.270 13.075 1.00 66.81 80 PRO A CA 1
ATOM 638 C C . PRO A 1 80 ? -22.625 13.340 13.822 1.00 66.81 80 PRO A C 1
ATOM 640 O O . PRO A 1 80 ? -22.536 13.995 14.860 1.00 66.81 80 PRO A O 1
ATOM 643 N N . ILE A 1 81 ? -21.648 12.566 13.348 1.00 69.38 81 ILE A N 1
ATOM 644 C CA . ILE A 1 81 ? -20.324 12.495 13.959 1.00 69.38 81 ILE A CA 1
ATOM 645 C C . ILE A 1 81 ? -19.759 13.911 13.887 1.00 69.38 81 ILE A C 1
ATOM 647 O O . ILE A 1 81 ? -19.439 14.393 12.802 1.00 69.38 81 ILE A O 1
ATOM 651 N N . GLU A 1 82 ? -19.687 14.594 15.028 1.00 71.06 82 GLU A N 1
ATOM 652 C CA . GLU A 1 82 ? -18.996 15.872 15.119 1.00 71.06 82 GLU A CA 1
ATOM 653 C C . GLU A 1 82 ? -17.515 15.594 14.886 1.00 71.06 82 GLU A C 1
ATOM 655 O O . GLU A 1 82 ? -16.811 15.042 15.735 1.00 71.06 82 GLU A O 1
ATOM 660 N N . VAL A 1 83 ? -17.052 15.910 13.679 1.00 73.94 83 VAL A N 1
ATOM 661 C CA . VAL A 1 83 ? -15.637 15.831 13.345 1.00 73.94 83 VAL A CA 1
ATOM 662 C C . VAL A 1 83 ? -14.939 16.922 14.151 1.00 73.94 83 VAL A C 1
ATOM 664 O O . VAL A 1 83 ? -15.101 18.109 13.876 1.00 73.94 83 VAL A O 1
ATOM 667 N N . SER A 1 84 ? -14.194 16.523 15.181 1.00 81.31 84 SER A N 1
ATOM 668 C CA . SER A 1 84 ? -13.394 17.460 15.965 1.00 81.31 84 SER A CA 1
ATOM 669 C C . SER A 1 84 ? -12.362 18.145 15.064 1.00 81.31 84 SER A C 1
ATOM 671 O O . SER A 1 84 ? -11.708 17.489 14.247 1.00 81.31 84 SER A O 1
ATOM 673 N N . LEU A 1 85 ? -12.167 19.455 15.245 1.00 81.88 85 LEU A N 1
ATOM 674 C CA . LEU A 1 85 ? -11.132 20.223 14.542 1.00 81.88 85 LEU A CA 1
ATOM 675 C C . LEU A 1 85 ? -9.737 19.607 14.719 1.00 81.88 85 LEU A C 1
ATOM 677 O O . LEU A 1 85 ? -8.916 19.652 13.802 1.00 81.88 85 LEU A O 1
ATOM 681 N N . ASP A 1 86 ? -9.477 18.979 15.867 1.00 82.06 86 ASP A N 1
ATOM 682 C CA . ASP A 1 86 ? -8.207 18.303 16.126 1.00 82.06 86 ASP A CA 1
ATOM 683 C C . ASP A 1 86 ? -8.018 17.066 15.241 1.00 82.06 86 ASP A C 1
ATOM 685 O O . ASP A 1 86 ? -6.913 16.823 14.753 1.00 82.06 86 ASP A O 1
ATOM 689 N N . SER A 1 87 ? -9.093 16.324 14.955 1.00 81.31 87 SER A N 1
ATOM 690 C CA . SER A 1 87 ? -9.056 15.193 14.021 1.00 81.31 87 SER A CA 1
ATOM 691 C C . SER A 1 87 ? -8.741 15.657 12.597 1.00 81.31 87 SER A C 1
ATOM 693 O O . SER A 1 87 ? -7.939 15.023 11.912 1.00 81.31 87 SER A O 1
ATOM 695 N N . CYS A 1 88 ? -9.291 16.801 12.172 1.00 83.38 88 CYS A N 1
ATOM 696 C CA . CYS A 1 88 ? -8.967 17.399 10.875 1.00 83.38 88 CYS A CA 1
ATOM 697 C C . CYS A 1 88 ? -7.490 17.806 10.786 1.00 83.38 88 CYS A C 1
ATOM 699 O O . CYS A 1 88 ? -6.819 17.467 9.813 1.00 83.38 88 CYS A O 1
ATOM 701 N N . LYS A 1 89 ? -6.946 18.473 11.814 1.00 88.69 89 LYS A N 1
ATOM 702 C CA . LYS A 1 89 ? -5.525 18.869 11.847 1.00 88.69 89 LYS A CA 1
ATOM 703 C C . LYS A 1 89 ? -4.589 17.664 11.777 1.00 88.69 89 LYS A C 1
ATOM 705 O O . LYS A 1 89 ? -3.569 17.716 11.093 1.00 88.69 89 LYS A O 1
ATOM 710 N N . GLN A 1 90 ? -4.926 16.577 12.472 1.00 87.94 90 GLN A N 1
ATOM 711 C CA . GLN A 1 90 ? -4.165 15.329 12.393 1.00 87.94 90 GLN A CA 1
ATOM 712 C C . GLN A 1 90 ? -4.211 14.736 10.985 1.00 87.94 90 GLN A C 1
ATOM 714 O O . GLN A 1 90 ? -3.164 14.381 10.451 1.00 87.94 90 GLN A O 1
ATOM 719 N N . LEU A 1 91 ? -5.389 14.692 10.357 1.00 85.56 91 LEU A N 1
ATOM 720 C CA . LEU A 1 91 ? -5.535 14.181 8.998 1.00 85.56 91 LEU A CA 1
ATOM 721 C C . LEU A 1 91 ? -4.700 14.985 7.995 1.00 85.56 91 LEU A C 1
ATOM 723 O O . LEU A 1 91 ? -3.975 14.391 7.206 1.00 85.56 91 LEU A O 1
ATOM 727 N N . VAL A 1 92 ? -4.734 16.319 8.071 1.00 90.12 92 VAL A N 1
ATOM 728 C CA . VAL A 1 92 ? -3.921 17.196 7.211 1.00 90.12 92 VAL A CA 1
ATOM 729 C C . VAL A 1 92 ? -2.430 16.900 7.375 1.00 90.12 92 VAL A C 1
ATOM 731 O O . VAL A 1 92 ? -1.719 16.760 6.384 1.00 90.12 92 VAL A O 1
ATOM 734 N N . ARG A 1 93 ? -1.949 16.723 8.614 1.00 91.25 93 ARG A N 1
ATOM 735 C CA . ARG A 1 93 ? -0.546 16.350 8.864 1.00 91.25 93 ARG A CA 1
ATOM 736 C C . ARG A 1 93 ? -0.179 15.026 8.202 1.00 91.25 93 ARG A C 1
ATOM 738 O O . ARG A 1 93 ? 0.888 14.935 7.607 1.00 91.25 93 ARG A O 1
ATOM 745 N N . VAL A 1 94 ? -1.051 14.023 8.292 1.00 89.44 94 VAL A N 1
ATOM 746 C CA . VAL A 1 94 ? -0.824 12.713 7.666 1.00 89.44 94 VAL A CA 1
ATOM 747 C C . VAL A 1 94 ? -0.868 12.816 6.139 1.00 89.44 94 VAL A C 1
ATOM 749 O O . VAL A 1 94 ? -0.014 12.250 5.465 1.00 89.44 94 VAL A O 1
ATOM 752 N N . ILE A 1 95 ? -1.803 13.582 5.573 1.00 89.69 95 ILE A N 1
ATOM 753 C CA . ILE A 1 95 ? -1.881 13.812 4.123 1.00 89.69 95 ILE A CA 1
ATOM 754 C C . ILE A 1 95 ? -0.606 14.489 3.613 1.00 89.69 95 ILE A C 1
ATOM 756 O O . ILE A 1 95 ? -0.055 14.074 2.595 1.00 89.69 95 ILE A O 1
ATOM 760 N N . ASN A 1 96 ? -0.073 15.465 4.347 1.00 92.12 96 ASN A N 1
ATOM 761 C CA . ASN A 1 96 ? 1.171 16.136 3.972 1.00 92.12 96 ASN A CA 1
ATOM 762 C C . ASN A 1 96 ? 2.380 15.180 3.964 1.00 92.12 96 ASN A C 1
ATOM 764 O O . ASN A 1 96 ? 3.322 15.394 3.202 1.00 92.12 96 ASN A O 1
ATOM 768 N N . GLN A 1 97 ? 2.344 14.089 4.738 1.00 90.81 97 GLN A N 1
ATOM 769 C CA . GLN A 1 97 ? 3.369 13.037 4.700 1.00 90.81 97 GLN A CA 1
ATOM 770 C C . GLN A 1 97 ? 3.287 12.155 3.440 1.00 90.81 97 GLN A C 1
ATOM 772 O O . GLN A 1 97 ? 4.270 11.502 3.096 1.00 90.81 97 GLN A O 1
ATOM 777 N N . LEU A 1 98 ? 2.164 12.148 2.710 1.00 89.50 98 LEU A N 1
ATOM 778 C CA . LEU A 1 98 ? 2.009 11.350 1.485 1.00 89.50 98 LEU A CA 1
ATOM 779 C C . LEU A 1 98 ? 2.736 11.954 0.276 1.00 89.50 98 LEU A C 1
ATOM 781 O O . LEU A 1 98 ? 3.112 11.221 -0.637 1.00 89.50 98 LEU A O 1
ATOM 785 N N . SER A 1 99 ? 2.959 13.271 0.261 1.00 91.56 99 SER A N 1
ATOM 786 C CA . SER A 1 99 ? 3.651 13.957 -0.840 1.00 91.56 99 SER A CA 1
ATOM 787 C C . SER A 1 99 ? 5.076 13.425 -1.091 1.00 91.56 99 SER A C 1
ATOM 789 O O . SER A 1 99 ? 5.355 12.989 -2.213 1.00 91.56 99 SER A O 1
ATOM 791 N N . PRO A 1 100 ? 5.976 13.351 -0.085 1.00 93.00 100 PRO A N 1
ATOM 792 C CA . PRO A 1 100 ? 7.305 12.769 -0.291 1.00 93.00 100 PRO A CA 1
ATOM 793 C C . PRO A 1 100 ? 7.238 11.276 -0.641 1.00 93.00 100 PRO A C 1
ATOM 795 O O . PRO A 1 100 ? 7.966 10.820 -1.523 1.00 93.00 100 PRO A O 1
ATOM 798 N N . LEU A 1 101 ? 6.306 10.534 -0.029 1.00 89.81 101 LEU A N 1
ATOM 799 C CA . LEU A 1 101 ? 6.094 9.113 -0.310 1.00 89.81 101 LEU A CA 1
ATOM 800 C C . LEU A 1 101 ? 5.783 8.869 -1.795 1.00 89.81 101 LEU A C 1
ATOM 802 O O . LEU A 1 101 ? 6.305 7.935 -2.401 1.00 89.81 101 LEU A O 1
ATOM 806 N N . HIS A 1 102 ? 4.958 9.723 -2.405 1.00 89.38 102 HIS A N 1
ATOM 807 C CA . HIS A 1 102 ? 4.624 9.628 -3.824 1.00 89.38 102 HIS A CA 1
ATOM 808 C C . HIS A 1 102 ? 5.859 9.789 -4.725 1.00 89.38 102 HIS A C 1
ATOM 810 O O . HIS A 1 102 ? 6.022 9.031 -5.684 1.00 89.38 102 HIS A O 1
ATOM 816 N N . ILE A 1 103 ? 6.755 10.729 -4.401 1.00 93.44 103 ILE A N 1
ATOM 817 C CA . ILE A 1 103 ? 8.008 10.945 -5.144 1.00 93.44 103 ILE A CA 1
ATOM 818 C C . ILE A 1 103 ? 8.893 9.695 -5.068 1.00 93.44 103 ILE A C 1
ATOM 820 O O . ILE A 1 103 ? 9.410 9.235 -6.092 1.00 93.44 103 ILE A O 1
ATOM 824 N N . ASP A 1 104 ? 9.024 9.110 -3.877 1.00 91.31 104 ASP A N 1
ATOM 825 C CA . ASP A 1 104 ? 9.808 7.894 -3.673 1.00 91.31 104 ASP A CA 1
ATOM 826 C C . ASP A 1 104 ? 9.219 6.705 -4.437 1.00 91.31 104 ASP A C 1
ATOM 828 O O . ASP A 1 104 ? 9.938 6.020 -5.171 1.00 91.31 104 ASP A O 1
ATOM 832 N N . VAL A 1 105 ? 7.906 6.478 -4.338 1.00 85.94 105 VAL A N 1
ATOM 833 C CA . VAL A 1 105 ? 7.218 5.402 -5.068 1.00 85.94 105 VAL A CA 1
ATOM 834 C C . VAL A 1 105 ? 7.391 5.569 -6.578 1.00 85.94 105 VAL A C 1
ATOM 836 O O . VAL A 1 105 ? 7.730 4.600 -7.261 1.00 85.94 105 VAL A O 1
ATOM 839 N N . ALA A 1 106 ? 7.232 6.783 -7.109 1.00 90.06 106 ALA A N 1
ATOM 840 C CA . ALA A 1 106 ? 7.438 7.063 -8.528 1.00 90.06 106 ALA A CA 1
ATOM 841 C C . ALA A 1 106 ? 8.878 6.749 -8.970 1.00 90.06 106 ALA A C 1
ATOM 843 O O . ALA A 1 106 ? 9.097 6.107 -10.001 1.00 90.06 106 ALA A O 1
ATOM 844 N N . LYS A 1 107 ? 9.874 7.134 -8.164 1.00 94.44 107 LYS A N 1
ATOM 845 C CA . LYS A 1 107 ? 11.285 6.809 -8.406 1.00 94.44 107 LYS A CA 1
ATOM 846 C C . LYS A 1 107 ? 11.519 5.297 -8.441 1.00 94.44 107 LYS A C 1
ATOM 848 O O . LYS A 1 107 ? 12.152 4.804 -9.376 1.00 94.44 107 LYS A O 1
ATOM 853 N N . TRP A 1 108 ? 10.996 4.551 -7.470 1.00 87.56 108 TRP A N 1
ATOM 854 C CA . TRP A 1 108 ? 11.142 3.093 -7.419 1.00 87.56 108 TRP A CA 1
ATOM 855 C C . TRP A 1 108 ? 10.433 2.385 -8.573 1.00 87.56 108 TRP A C 1
ATOM 857 O O . TRP A 1 108 ? 11.000 1.459 -9.155 1.00 87.56 108 TRP A O 1
ATOM 867 N N . LEU A 1 109 ? 9.239 2.842 -8.956 1.00 86.12 109 LEU A N 1
ATOM 868 C CA . LEU A 1 109 ? 8.519 2.320 -10.117 1.00 86.12 109 LEU A CA 1
ATOM 869 C C . LEU A 1 109 ? 9.307 2.531 -11.409 1.00 86.12 109 LEU A C 1
ATOM 871 O O . LEU A 1 109 ? 9.400 1.605 -12.212 1.00 86.12 109 LEU A O 1
ATOM 875 N N . ASN A 1 110 ? 9.934 3.695 -11.586 1.00 91.44 110 ASN A N 1
ATOM 876 C CA . ASN A 1 110 ? 10.799 3.954 -12.736 1.00 91.44 110 ASN A CA 1
ATOM 877 C C . ASN A 1 110 ? 12.014 3.018 -12.757 1.00 91.44 110 ASN A C 1
ATOM 879 O O . ASN A 1 110 ? 12.303 2.412 -13.787 1.00 91.44 110 ASN A O 1
ATOM 883 N N . ILE A 1 111 ? 12.685 2.826 -11.616 1.00 91.25 111 ILE A N 1
ATOM 884 C CA . ILE A 1 111 ? 13.818 1.893 -11.500 1.00 91.25 111 ILE A CA 1
ATOM 885 C C . ILE A 1 111 ? 13.384 0.460 -11.838 1.00 91.25 111 ILE A C 1
ATOM 887 O O . ILE A 1 111 ? 14.053 -0.230 -12.610 1.00 91.25 111 ILE A O 1
ATOM 891 N N . ALA A 1 112 ? 12.254 0.008 -11.289 1.00 81.75 112 ALA A N 1
ATOM 892 C CA . ALA A 1 112 ? 11.710 -1.320 -11.550 1.00 81.75 112 ALA A CA 1
ATOM 893 C C . ALA A 1 112 ? 11.296 -1.490 -13.019 1.00 81.75 112 ALA A C 1
ATOM 895 O O . ALA A 1 112 ? 11.564 -2.533 -13.619 1.00 81.75 112 ALA A O 1
ATOM 896 N N . CYS A 1 113 ? 10.686 -0.462 -13.614 1.00 87.00 113 CYS A N 1
ATOM 897 C CA . CYS A 1 113 ? 10.328 -0.430 -15.028 1.00 87.00 113 CYS A CA 1
ATOM 898 C C . CYS A 1 113 ? 11.573 -0.573 -15.910 1.00 87.00 113 CYS A C 1
ATOM 900 O O . CYS A 1 113 ? 11.612 -1.459 -16.760 1.00 87.00 113 CYS A O 1
ATOM 902 N N . GLU A 1 114 ? 12.624 0.208 -15.654 1.00 90.44 114 GLU A N 1
ATOM 903 C CA . GLU A 1 114 ? 13.892 0.131 -16.388 1.00 90.44 114 GLU A CA 1
ATOM 904 C C . GLU A 1 114 ? 14.572 -1.237 -16.235 1.00 90.44 114 GLU A C 1
ATOM 906 O O . GLU A 1 114 ? 15.064 -1.813 -17.209 1.00 90.44 114 GLU A O 1
ATOM 911 N N . HIS A 1 115 ? 14.552 -1.816 -15.033 1.00 85.19 115 HIS A N 1
ATOM 912 C CA . HIS A 1 115 ? 15.075 -3.161 -14.803 1.00 85.19 115 HIS A CA 1
ATOM 913 C C . HIS A 1 115 ? 14.293 -4.228 -15.593 1.00 85.19 115 HIS A C 1
ATOM 915 O O . HIS A 1 115 ? 14.884 -5.075 -16.271 1.00 85.19 115 HIS A O 1
ATOM 921 N N . ASN A 1 116 ? 12.961 -4.169 -15.553 1.00 79.62 116 ASN A N 1
ATOM 922 C CA . ASN A 1 116 ? 12.089 -5.101 -16.267 1.00 79.62 116 ASN A CA 1
ATOM 923 C C . ASN A 1 116 ? 12.183 -4.929 -17.786 1.00 79.62 116 ASN A C 1
ATOM 925 O O . ASN A 1 116 ? 12.185 -5.921 -18.514 1.00 79.62 116 ASN A O 1
ATOM 929 N N . LYS A 1 117 ? 12.321 -3.690 -18.266 1.00 86.12 117 LYS A N 1
ATOM 930 C CA . LYS A 1 117 ? 12.515 -3.356 -19.677 1.00 86.12 117 LYS A CA 1
ATOM 931 C C . LYS A 1 117 ? 13.759 -4.030 -20.236 1.00 86.12 117 LYS A C 1
ATOM 933 O O . LYS A 1 117 ? 13.658 -4.680 -21.267 1.00 86.12 117 LYS A O 1
ATOM 938 N N . ARG A 1 118 ? 14.888 -3.999 -19.518 1.00 84.12 118 ARG A N 1
ATOM 939 C CA . ARG A 1 118 ? 16.112 -4.717 -19.924 1.00 84.12 118 ARG A CA 1
ATOM 940 C C . ARG A 1 118 ? 15.857 -6.212 -20.114 1.00 84.12 118 ARG A C 1
ATOM 942 O O . ARG A 1 118 ? 16.233 -6.773 -21.138 1.00 84.12 118 ARG A O 1
ATOM 949 N N . GLN A 1 119 ? 15.180 -6.861 -19.164 1.00 79.62 119 GLN A N 1
ATOM 950 C CA . GLN A 1 119 ? 14.848 -8.286 -19.285 1.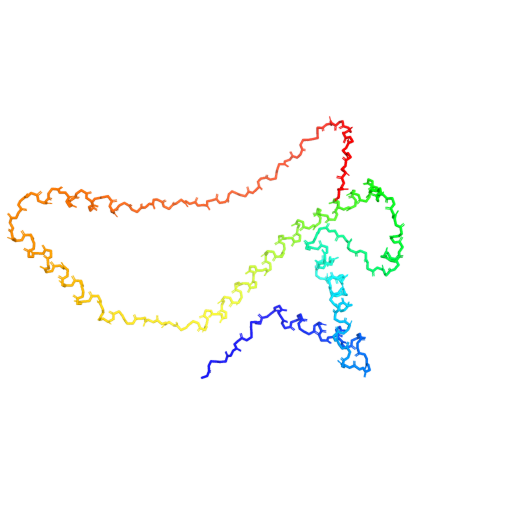00 79.62 119 GLN A CA 1
ATOM 951 C C . GLN A 1 119 ? 13.848 -8.578 -20.408 1.00 79.62 119 GLN A C 1
ATOM 953 O O . GLN A 1 119 ? 13.926 -9.629 -21.046 1.00 79.62 119 GLN A O 1
ATOM 958 N N . TYR A 1 120 ? 12.899 -7.673 -20.642 1.00 76.69 120 TYR A N 1
ATOM 959 C CA . TYR A 1 120 ? 11.909 -7.806 -21.702 1.00 76.69 120 TYR A CA 1
ATOM 960 C C . TYR A 1 120 ? 12.535 -7.605 -23.087 1.00 76.69 120 TYR A C 1
ATOM 962 O O . TYR A 1 120 ? 12.264 -8.382 -24.000 1.00 76.69 120 TYR A O 1
ATOM 970 N N . ASP A 1 121 ? 13.424 -6.624 -23.234 1.00 82.81 121 ASP A N 1
ATOM 971 C CA . ASP A 1 121 ? 14.151 -6.347 -24.471 1.00 82.81 121 ASP A CA 1
ATOM 972 C C . ASP A 1 121 ? 15.056 -7.521 -24.869 1.00 82.81 121 ASP A C 1
ATOM 974 O O . ASP A 1 121 ? 15.120 -7.853 -26.048 1.00 82.81 121 ASP A O 1
ATOM 978 N N . LEU A 1 122 ? 15.634 -8.254 -23.907 1.00 80.25 122 LEU A N 1
ATOM 979 C CA . LEU A 1 122 ? 16.338 -9.519 -24.181 1.00 80.25 122 LEU A CA 1
ATOM 980 C C . LEU A 1 122 ? 15.435 -10.609 -24.790 1.00 80.25 122 LEU A C 1
ATOM 982 O O . LEU A 1 122 ? 15.927 -11.533 -25.434 1.00 80.25 122 LEU A O 1
ATOM 986 N N . ARG A 1 123 ? 14.114 -10.533 -24.583 1.00 79.88 123 ARG A N 1
ATOM 987 C CA . ARG A 1 123 ? 13.133 -11.486 -25.137 1.00 79.88 123 ARG A CA 1
ATOM 988 C C . ARG A 1 123 ? 12.529 -11.015 -26.447 1.00 79.88 123 ARG A C 1
ATOM 990 O O . ARG A 1 123 ? 11.903 -11.823 -27.138 1.00 79.88 123 ARG A O 1
ATOM 997 N N . LYS A 1 124 ? 12.696 -9.737 -26.798 1.00 79.19 124 LYS A N 1
ATOM 998 C CA . LYS A 1 124 ? 12.289 -9.239 -28.106 1.00 79.19 124 LYS A CA 1
ATOM 999 C C . LYS A 1 124 ? 13.163 -9.911 -29.151 1.00 79.19 124 LYS A C 1
ATOM 1001 O O . LYS A 1 124 ? 14.366 -9.689 -29.241 1.00 79.19 124 LYS A O 1
ATOM 1006 N N . ARG A 1 125 ? 12.540 -10.746 -29.974 1.00 81.00 125 ARG A N 1
ATOM 1007 C CA . ARG A 1 125 ? 13.168 -11.195 -31.212 1.00 81.00 125 ARG A CA 1
ATOM 1008 C C . ARG A 1 125 ? 13.098 -10.030 -32.185 1.00 81.00 125 ARG A C 1
ATOM 1010 O O . ARG A 1 125 ? 12.045 -9.411 -32.320 1.00 81.00 125 ARG A O 1
ATOM 1017 N N . LEU A 1 126 ? 14.201 -9.746 -32.869 1.00 80.00 126 LEU A N 1
ATOM 1018 C CA . LEU A 1 126 ? 14.206 -8.844 -34.017 1.00 80.00 126 LEU A CA 1
ATOM 1019 C C . LEU A 1 126 ? 13.382 -9.500 -35.132 1.00 80.00 126 LEU A C 1
ATOM 1021 O O . LEU A 1 126 ? 13.919 -10.201 -35.986 1.00 80.00 126 LEU A O 1
ATOM 1025 N N . ILE A 1 127 ? 12.062 -9.325 -35.092 1.00 80.00 127 ILE A N 1
ATOM 1026 C CA . ILE A 1 127 ? 11.178 -9.731 -36.178 1.00 80.00 127 ILE A CA 1
ATOM 1027 C C . ILE A 1 127 ? 11.385 -8.700 -37.280 1.00 80.00 127 ILE A C 1
ATOM 1029 O O . ILE A 1 127 ? 10.767 -7.639 -37.302 1.00 80.00 127 ILE A O 1
ATOM 1033 N N . ARG A 1 128 ? 12.322 -8.992 -38.181 1.00 76.88 128 ARG A N 1
ATOM 1034 C CA . ARG A 1 128 ? 12.399 -8.297 -39.459 1.00 76.88 128 ARG A CA 1
ATOM 1035 C C . ARG A 1 128 ? 11.282 -8.870 -40.314 1.00 76.88 128 ARG A C 1
ATOM 1037 O O . ARG A 1 128 ? 11.405 -9.982 -40.822 1.00 76.88 128 ARG A O 1
ATOM 1044 N N . PHE A 1 129 ? 10.178 -8.141 -40.428 1.00 77.44 129 PHE A N 1
ATOM 1045 C CA . PHE A 1 129 ? 9.196 -8.449 -41.455 1.00 77.44 129 PHE A CA 1
ATOM 1046 C C . PHE A 1 129 ? 9.907 -8.296 -42.795 1.00 77.44 129 PHE A C 1
ATOM 1048 O O . PHE A 1 129 ? 10.416 -7.221 -43.117 1.00 77.44 129 PHE A O 1
ATOM 1055 N N . LYS A 1 130 ? 10.024 -9.400 -43.535 1.00 69.38 130 LYS A N 1
ATOM 1056 C CA . LYS A 1 130 ? 10.500 -9.346 -44.909 1.00 69.38 130 LYS A CA 1
ATOM 1057 C C . LYS A 1 130 ? 9.484 -8.475 -45.642 1.00 69.38 130 LYS A C 1
ATOM 1059 O O . LYS A 1 130 ? 8.318 -8.855 -45.731 1.00 69.38 130 LYS A O 1
ATOM 1064 N N . LYS A 1 131 ? 9.905 -7.294 -46.092 1.00 64.50 131 LYS A N 1
ATOM 1065 C CA . LYS A 1 131 ? 9.117 -6.383 -46.935 1.00 64.50 131 LYS A CA 1
ATOM 1066 C C . LYS A 1 131 ? 8.990 -6.976 -48.349 1.00 64.50 131 LYS A C 1
ATOM 1068 O O . LYS A 1 131 ? 9.207 -6.305 -49.346 1.00 64.50 131 LYS A O 1
ATOM 1073 N N . ASP A 1 132 ? 8.688 -8.263 -48.439 1.00 58.59 132 ASP A N 1
ATOM 1074 C CA . ASP A 1 132 ? 8.585 -8.960 -49.703 1.00 58.59 132 ASP A CA 1
ATOM 1075 C C . ASP A 1 132 ? 7.102 -9.097 -50.045 1.00 58.59 132 ASP A C 1
ATOM 1077 O O . ASP A 1 132 ? 6.359 -9.835 -49.402 1.00 58.59 132 ASP A O 1
ATOM 1081 N N . ALA A 1 133 ? 6.730 -8.392 -51.115 1.00 56.22 133 ALA A N 1
ATOM 1082 C CA . ALA A 1 133 ? 5.735 -8.812 -52.101 1.00 56.22 133 ALA A CA 1
ATOM 1083 C C . ALA A 1 133 ? 4.255 -8.415 -51.936 1.00 56.22 133 ALA A C 1
ATOM 1085 O O . ALA A 1 133 ? 3.417 -9.047 -52.569 1.00 56.22 133 ALA A O 1
ATOM 1086 N N . VAL A 1 134 ? 3.909 -7.342 -51.212 1.00 56.31 134 VAL A N 1
ATOM 1087 C CA . VAL A 1 134 ? 2.558 -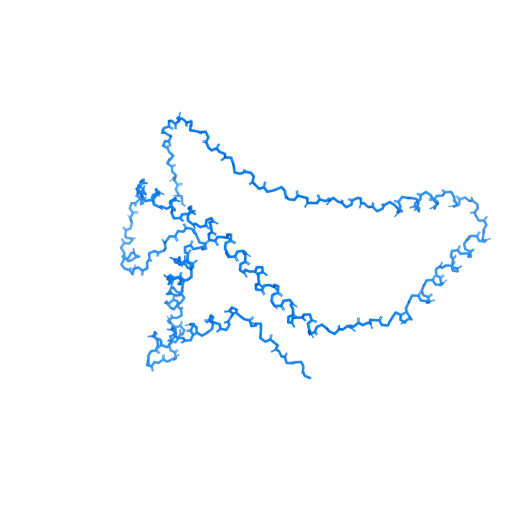6.732 -51.358 1.00 56.31 134 VAL A CA 1
ATOM 1088 C C . VAL A 1 134 ? 2.599 -5.300 -51.906 1.00 56.31 134 VAL A C 1
ATOM 1090 O O . VAL A 1 134 ? 1.694 -4.895 -52.625 1.00 56.31 134 VAL A O 1
ATOM 1093 N N . GLU A 1 135 ? 3.689 -4.554 -51.701 1.00 54.62 135 GLU A N 1
ATOM 1094 C CA . GLU A 1 135 ? 3.817 -3.180 -52.227 1.00 54.62 135 GLU A CA 1
ATOM 1095 C C . GLU A 1 135 ? 4.181 -3.115 -53.731 1.00 54.62 135 GLU A C 1
ATOM 1097 O O . GLU A 1 135 ? 4.256 -2.022 -54.280 1.00 54.62 135 GLU A O 1
ATOM 1102 N N . SER A 1 136 ? 4.390 -4.244 -54.428 1.00 56.31 136 SER A N 1
ATOM 1103 C CA . SER A 1 136 ? 4.858 -4.231 -55.832 1.00 56.31 136 SER A CA 1
ATOM 1104 C C . SER A 1 136 ? 3.788 -4.511 -5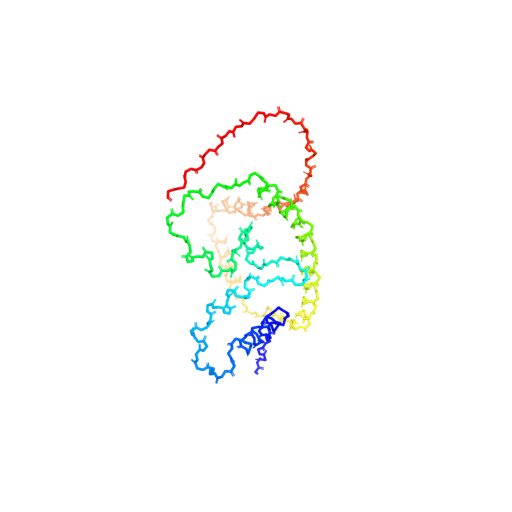6.897 1.00 56.31 136 SER A C 1
ATOM 1106 O O . SER A 1 136 ? 3.998 -4.108 -58.038 1.00 56.31 136 SER A O 1
ATOM 1108 N N . SER A 1 137 ? 2.646 -5.126 -56.560 1.00 55.34 137 SER A N 1
ATOM 1109 C CA . SER A 1 137 ? 1.542 -5.301 -57.521 1.00 55.34 137 SER A CA 1
ATOM 1110 C C . SER A 1 137 ? 0.518 -4.169 -57.426 1.00 55.34 137 SER A C 1
ATOM 1112 O O . SER A 1 137 ? 0.291 -3.476 -58.406 1.00 55.34 137 SER A O 1
ATOM 1114 N N . ALA A 1 138 ? -0.005 -3.875 -56.231 1.00 59.00 138 ALA A N 1
ATOM 1115 C CA . ALA A 1 138 ? -1.066 -2.873 -56.074 1.00 59.00 138 ALA A CA 1
ATOM 1116 C C . ALA A 1 138 ? -0.609 -1.422 -56.347 1.00 59.00 138 ALA A C 1
ATOM 1118 O O . ALA A 1 138 ? -1.397 -0.604 -56.815 1.00 59.00 138 ALA A O 1
ATOM 1119 N N . SER A 1 139 ? 0.662 -1.097 -56.075 1.00 58.72 139 SER A N 1
ATOM 1120 C CA . SER A 1 139 ? 1.222 0.239 -56.343 1.00 58.72 139 SER A CA 1
ATOM 1121 C C . SER A 1 139 ? 1.550 0.451 -57.828 1.00 58.72 139 SER A C 1
ATOM 1123 O O . SER A 1 139 ? 1.373 1.551 -58.347 1.00 58.72 139 SER A O 1
ATOM 1125 N N . LYS A 1 140 ? 1.968 -0.610 -58.538 1.00 62.03 140 LYS A N 1
ATOM 1126 C CA . LYS A 1 140 ? 2.202 -0.544 -59.989 1.00 62.03 140 LYS A CA 1
ATOM 1127 C C . LYS A 1 140 ? 0.896 -0.406 -60.759 1.00 62.03 140 LYS A C 1
ATOM 1129 O O . LYS A 1 140 ? 0.816 0.457 -61.622 1.00 62.03 140 LYS A O 1
ATOM 1134 N N . ASP A 1 141 ? -0.132 -1.156 -60.367 1.00 68.12 141 ASP A N 1
ATOM 1135 C CA . ASP A 1 141 ? -1.438 -1.083 -61.025 1.00 68.12 141 ASP A CA 1
ATOM 1136 C C . ASP A 1 141 ? -2.066 0.316 -60.886 1.00 68.12 141 ASP A C 1
ATOM 1138 O O . ASP A 1 141 ? -2.608 0.842 -61.854 1.00 68.12 141 ASP A O 1
ATOM 1142 N N . MET A 1 142 ? -1.940 0.980 -59.727 1.00 70.25 142 MET A N 1
ATOM 1143 C CA . MET A 1 142 ? -2.421 2.363 -59.584 1.00 70.25 142 MET A CA 1
ATOM 1144 C C . MET A 1 142 ? -1.590 3.379 -60.374 1.00 70.25 142 MET A C 1
ATOM 1146 O O . MET A 1 142 ? -2.167 4.287 -60.968 1.00 70.25 142 MET A O 1
ATOM 1150 N N . HIS A 1 143 ? -0.263 3.235 -60.425 1.00 70.44 143 HIS A N 1
ATOM 1151 C CA . HIS A 1 143 ? 0.577 4.126 -61.231 1.00 70.44 143 HIS A CA 1
ATOM 1152 C C . HIS A 1 143 ? 0.302 3.992 -62.736 1.00 70.44 143 HIS A C 1
ATOM 1154 O O . HIS A 1 143 ? 0.238 5.011 -63.424 1.00 70.44 143 HIS A O 1
ATOM 1160 N N . ASP A 1 144 ? 0.084 2.772 -63.230 1.00 74.62 144 ASP A N 1
ATOM 1161 C CA . ASP A 1 144 ? -0.238 2.517 -64.637 1.00 74.62 144 ASP A CA 1
ATOM 1162 C C . ASP A 1 144 ? -1.644 3.028 -64.995 1.00 74.62 144 ASP A C 1
ATOM 1164 O O . ASP A 1 144 ? -1.833 3.609 -66.063 1.00 74.62 144 ASP A O 1
ATOM 1168 N N . ILE A 1 145 ? -2.621 2.912 -64.085 1.00 76.69 145 ILE A N 1
ATOM 1169 C CA . ILE A 1 145 ? -3.955 3.515 -64.256 1.00 76.69 145 ILE A CA 1
ATOM 1170 C C . ILE A 1 145 ? -3.868 5.049 -64.295 1.00 76.69 145 ILE A C 1
ATOM 1172 O O . ILE A 1 145 ? -4.500 5.671 -65.146 1.00 76.69 145 ILE A O 1
ATOM 1176 N N . ILE A 1 146 ? -3.073 5.672 -63.420 1.00 75.31 146 ILE A N 1
ATOM 1177 C CA . ILE A 1 146 ? -2.879 7.132 -63.414 1.00 75.31 146 ILE A CA 1
ATOM 1178 C C . ILE A 1 146 ? -2.186 7.599 -64.703 1.00 75.31 146 ILE A C 1
ATOM 1180 O O . ILE A 1 146 ? -2.593 8.604 -65.281 1.00 75.31 146 ILE A O 1
ATOM 1184 N N . LEU A 1 147 ? -1.180 6.868 -65.196 1.00 76.12 147 LEU A N 1
ATOM 1185 C CA . LEU A 1 147 ? -0.516 7.179 -66.467 1.00 76.12 147 LEU A CA 1
ATOM 1186 C C . LEU A 1 147 ? -1.462 7.039 -67.667 1.00 76.12 147 LEU A C 1
ATOM 1188 O O . LEU A 1 147 ? -1.495 7.936 -68.508 1.00 76.12 147 LEU A O 1
ATOM 1192 N N . LEU A 1 148 ? -2.287 5.987 -67.707 1.00 78.38 148 LEU A N 1
ATOM 1193 C CA . LEU A 1 148 ? -3.321 5.816 -68.734 1.00 78.38 148 LEU A CA 1
ATOM 1194 C C . LEU A 1 148 ? -4.345 6.958 -68.717 1.00 78.38 148 LEU A C 1
ATOM 1196 O O . LEU A 1 148 ? -4.708 7.468 -69.775 1.00 78.38 148 LEU A O 1
ATOM 1200 N N . LEU A 1 149 ? -4.773 7.396 -67.529 1.00 71.69 149 LEU A N 1
ATOM 1201 C CA . LEU A 1 149 ? -5.701 8.520 -67.377 1.00 71.69 149 LEU A CA 1
ATOM 1202 C C . LEU A 1 149 ? -5.076 9.856 -67.820 1.00 71.69 149 LEU A C 1
ATOM 1204 O O . LEU A 1 149 ? -5.754 10.687 -68.427 1.00 71.69 149 LEU A O 1
ATOM 1208 N N . LEU A 1 150 ? -3.776 10.055 -67.577 1.00 70.62 150 LEU A N 1
ATOM 1209 C CA . LEU A 1 150 ? -3.040 11.247 -68.014 1.00 70.62 150 LEU A CA 1
ATOM 1210 C C . LEU A 1 150 ? -2.780 11.274 -69.531 1.00 70.62 150 LEU A C 1
ATOM 1212 O O . LEU A 1 150 ? -2.732 12.361 -70.113 1.00 70.62 150 LEU A O 1
ATOM 1216 N N . GLU A 1 151 ? -2.638 10.115 -70.181 1.00 77.50 151 GLU A N 1
ATOM 1217 C CA . GLU A 1 151 ? -2.494 10.003 -71.641 1.00 77.50 151 GLU A CA 1
ATOM 1218 C C . GLU A 1 151 ? -3.829 10.126 -72.392 1.00 77.50 151 GLU A C 1
ATOM 1220 O O . GLU A 1 151 ? -3.838 10.611 -73.525 1.00 77.50 151 GLU A O 1
ATOM 1225 N N . SER A 1 152 ? -4.965 9.784 -71.767 1.00 73.44 152 SER A N 1
ATOM 1226 C CA . SER A 1 152 ? -6.300 9.928 -72.376 1.00 73.44 152 SER A CA 1
ATOM 1227 C C . SER A 1 152 ? -6.772 11.373 -72.607 1.00 73.44 152 SER A C 1
ATOM 1229 O O . SER A 1 152 ? -7.797 11.580 -73.249 1.00 73.44 152 SER A O 1
ATOM 1231 N N . GLY A 1 153 ? -5.989 12.382 -72.211 1.00 57.12 153 GLY A N 1
ATOM 1232 C CA . GLY A 1 153 ? -6.043 13.693 -72.865 1.00 57.12 153 GLY A CA 1
ATOM 1233 C C . GLY A 1 153 ? -7.206 14.615 -72.488 1.00 57.12 153 GLY A C 1
ATOM 1234 O O . GLY A 1 153 ? -7.423 15.599 -73.198 1.00 57.12 153 GLY A O 1
ATOM 1235 N N . ASP A 1 154 ? -7.886 14.389 -71.364 1.00 59.44 154 ASP A N 1
ATOM 1236 C CA . ASP A 1 154 ? -8.842 15.359 -70.819 1.00 59.44 154 ASP A CA 1
ATOM 1237 C C . ASP A 1 154 ? -8.096 16.455 -70.041 1.00 59.44 154 ASP A C 1
ATOM 1239 O O . ASP A 1 154 ? -7.718 16.318 -68.877 1.00 59.44 154 ASP A O 1
ATOM 1243 N N . LYS A 1 155 ? -7.835 17.575 -70.724 1.00 60.03 155 LYS A N 1
ATOM 1244 C CA . LYS A 1 155 ? -7.045 18.713 -70.214 1.00 60.03 155 LYS A CA 1
ATOM 1245 C C . LYS A 1 155 ? -7.699 19.488 -69.061 1.00 60.03 155 LYS A C 1
ATOM 1247 O O . LYS A 1 155 ? -7.045 20.370 -68.514 1.00 60.03 155 LYS A O 1
ATOM 1252 N N . GLU A 1 156 ? -8.938 19.180 -68.684 1.00 59.31 156 GLU A N 1
ATOM 1253 C CA . GLU A 1 156 ? -9.656 19.902 -67.623 1.00 59.31 156 GLU A CA 1
ATOM 1254 C C . GLU A 1 156 ? -9.354 19.397 -66.201 1.00 59.31 156 GLU A C 1
ATOM 1256 O O . GLU A 1 156 ? -9.450 20.178 -65.264 1.00 59.31 156 GLU A O 1
ATOM 1261 N N . ILE A 1 157 ? -8.896 18.153 -66.012 1.00 56.22 157 ILE A N 1
ATOM 1262 C CA . ILE A 1 157 ? -8.723 17.565 -64.661 1.00 56.22 157 ILE A CA 1
ATOM 1263 C C . ILE A 1 157 ? -7.344 17.890 -64.047 1.00 56.22 157 ILE A C 1
ATOM 1265 O O . ILE A 1 157 ? -7.134 17.799 -62.838 1.00 56.22 157 ILE A O 1
ATOM 1269 N N . LYS A 1 158 ? -6.381 18.330 -64.867 1.00 54.62 158 LYS A N 1
ATOM 1270 C CA . LYS A 1 158 ? -4.986 18.545 -64.444 1.00 54.62 158 LYS A CA 1
ATOM 1271 C C . LYS A 1 158 ? -4.798 19.701 -63.452 1.00 54.62 158 LYS A C 1
ATOM 1273 O O . LYS A 1 158 ? -3.805 19.708 -62.743 1.00 54.62 158 LYS A O 1
ATOM 1278 N N . GLY A 1 159 ? -5.728 20.656 -63.404 1.00 57.88 159 GLY A N 1
ATOM 1279 C CA . GLY A 1 159 ? -5.633 21.809 -62.503 1.00 57.88 159 GLY A CA 1
ATOM 1280 C C . GLY A 1 159 ? -6.023 21.512 -61.053 1.00 57.88 159 GLY A C 1
ATOM 1281 O O . GLY A 1 159 ? -5.526 22.175 -60.157 1.00 57.88 159 GLY A O 1
ATOM 1282 N N . GLU A 1 160 ? -6.878 20.517 -60.806 1.00 57.41 160 GLU A N 1
ATOM 1283 C CA . GLU A 1 160 ? -7.494 20.311 -59.482 1.00 57.41 160 GLU A CA 1
ATOM 1284 C C . GLU A 1 160 ? -6.725 19.302 -58.604 1.00 57.41 160 GLU A C 1
ATOM 1286 O O . GLU A 1 160 ? -6.853 19.301 -57.381 1.00 57.41 160 GLU A O 1
ATOM 1291 N N . ILE A 1 161 ? -5.881 18.460 -59.214 1.00 58.34 161 ILE A N 1
ATOM 1292 C CA . ILE A 1 161 ? -5.079 17.444 -58.507 1.00 58.34 161 ILE A CA 1
ATOM 1293 C C . ILE A 1 161 ? -3.783 18.038 -57.931 1.00 58.34 161 ILE A C 1
ATOM 1295 O O . ILE A 1 161 ? -3.367 17.647 -56.838 1.00 58.34 161 ILE A O 1
ATOM 1299 N N . ASP A 1 162 ? -3.166 19.001 -58.620 1.00 58.09 162 ASP A N 1
ATOM 1300 C CA . ASP A 1 162 ? -1.912 19.620 -58.167 1.00 58.09 162 ASP A CA 1
ATOM 1301 C C . ASP A 1 162 ? -2.105 20.432 -56.866 1.00 58.09 162 ASP A C 1
ATOM 1303 O O . ASP A 1 162 ? -1.209 20.454 -56.017 1.00 58.09 162 ASP A O 1
ATOM 1307 N N . ASP A 1 163 ? -3.300 20.992 -56.639 1.00 60.28 163 ASP A N 1
ATOM 1308 C CA . ASP A 1 163 ? -3.630 21.749 -55.423 1.00 60.28 163 ASP A CA 1
ATOM 1309 C C . ASP A 1 163 ? -3.831 20.842 -54.189 1.00 60.28 163 ASP A C 1
ATOM 1311 O O . ASP A 1 163 ? -3.410 21.190 -53.085 1.00 60.28 163 ASP A O 1
ATOM 1315 N N . GLN A 1 164 ? -4.387 19.634 -54.357 1.00 60.47 164 GLN A N 1
ATOM 1316 C CA . GLN A 1 164 ? -4.613 18.701 -53.239 1.00 60.47 164 GLN A CA 1
ATOM 1317 C C . GLN A 1 164 ? -3.327 18.000 -52.769 1.00 60.47 164 GLN A C 1
ATOM 1319 O O . GLN A 1 164 ? -3.192 17.654 -51.593 1.00 60.47 164 GLN A O 1
ATOM 1324 N N . ILE A 1 165 ? -2.354 17.802 -53.665 1.00 61.31 165 ILE A N 1
ATOM 1325 C CA . ILE A 1 165 ? -1.062 17.185 -53.320 1.00 61.31 165 ILE A CA 1
ATOM 1326 C C . ILE A 1 165 ? -0.184 18.161 -52.519 1.00 61.31 165 ILE A C 1
ATOM 1328 O O . ILE A 1 165 ? 0.580 17.728 -51.653 1.00 61.31 165 ILE A O 1
ATOM 1332 N N . LEU A 1 166 ? -0.323 19.473 -52.745 1.00 60.72 166 LEU A N 1
ATOM 1333 C CA . LEU A 1 166 ? 0.423 20.491 -52.004 1.00 60.72 166 LEU A CA 1
ATOM 1334 C C . LEU A 1 166 ? -0.047 20.626 -50.541 1.00 60.72 166 LEU A C 1
ATOM 1336 O O . LEU A 1 166 ? 0.763 20.918 -49.662 1.00 60.72 166 LEU A O 1
ATOM 1340 N N . GLU A 1 167 ? -1.327 20.363 -50.257 1.00 63.78 167 GLU A N 1
ATOM 1341 C CA . GLU A 1 167 ? -1.905 20.461 -48.907 1.00 63.78 167 GLU A CA 1
ATOM 1342 C C . GLU A 1 167 ? -1.543 19.259 -48.009 1.00 63.78 167 GLU A C 1
ATOM 1344 O O . GLU A 1 167 ? -1.340 19.416 -46.805 1.00 63.78 167 GLU A O 1
ATOM 1349 N N . ALA A 1 168 ? -1.345 18.067 -48.587 1.00 57.00 168 ALA A N 1
ATOM 1350 C CA . ALA A 1 168 ? -0.964 16.854 -47.851 1.00 57.00 168 ALA A CA 1
ATOM 1351 C C . ALA A 1 168 ? 0.535 16.771 -47.480 1.00 57.00 168 ALA A C 1
ATOM 1353 O O . ALA A 1 168 ? 0.932 15.902 -46.700 1.00 57.00 168 ALA A O 1
ATOM 1354 N N . ALA A 1 169 ? 1.379 17.655 -48.027 1.00 58.97 169 ALA A N 1
ATOM 1355 C CA . ALA A 1 169 ? 2.829 17.644 -47.818 1.00 58.97 169 ALA A CA 1
ATOM 1356 C C . ALA A 1 169 ? 3.301 18.426 -46.575 1.00 58.97 169 ALA A C 1
ATOM 1358 O O . ALA A 1 169 ? 4.489 18.378 -46.250 1.00 58.97 169 ALA A O 1
ATOM 1359 N N . ASN A 1 170 ? 2.400 19.107 -45.858 1.00 62.25 170 ASN A N 1
ATOM 1360 C CA . ASN A 1 170 ? 2.721 19.777 -44.597 1.00 62.25 170 ASN A CA 1
ATOM 1361 C C . ASN A 1 170 ? 2.329 18.881 -43.410 1.00 62.25 170 ASN A C 1
ATOM 1363 O O . ASN A 1 170 ? 1.151 18.829 -43.049 1.00 62.25 170 ASN A O 1
ATOM 1367 N N . PRO A 1 171 ? 3.274 18.154 -42.783 1.00 63.97 171 PRO A N 1
ATOM 1368 C CA . PRO A 1 171 ? 2.964 17.418 -41.567 1.00 63.97 171 PRO A CA 1
ATOM 1369 C C . PRO A 1 171 ? 2.567 18.404 -40.454 1.00 63.97 171 PRO A C 1
ATOM 1371 O O . PRO A 1 171 ? 3.208 19.451 -40.319 1.00 63.97 171 PRO A O 1
ATOM 1374 N N . PRO A 1 172 ? 1.532 18.097 -39.651 1.00 56.69 172 PRO A N 1
ATOM 1375 C CA . PRO A 1 172 ? 1.135 18.947 -38.538 1.00 56.69 172 PRO A CA 1
ATOM 1376 C C . PRO A 1 172 ? 2.309 19.077 -37.567 1.00 56.69 172 PRO A C 1
ATOM 1378 O O . PRO A 1 172 ? 2.873 18.068 -37.140 1.00 56.69 172 PRO A O 1
ATOM 1381 N N . GLU A 1 173 ? 2.685 20.317 -37.249 1.00 60.44 173 GLU A N 1
ATOM 1382 C CA . GLU A 1 173 ? 3.747 20.620 -36.293 1.00 60.44 173 GLU A CA 1
ATOM 1383 C C . GLU A 1 173 ? 3.514 19.837 -34.994 1.00 60.44 173 GLU A C 1
ATOM 1385 O O . GLU A 1 173 ? 2.485 19.979 -34.326 1.00 60.44 173 GLU A O 1
ATOM 1390 N N . GLU A 1 174 ? 4.473 18.977 -34.647 1.00 56.22 174 GLU A N 1
ATOM 1391 C CA . GLU A 1 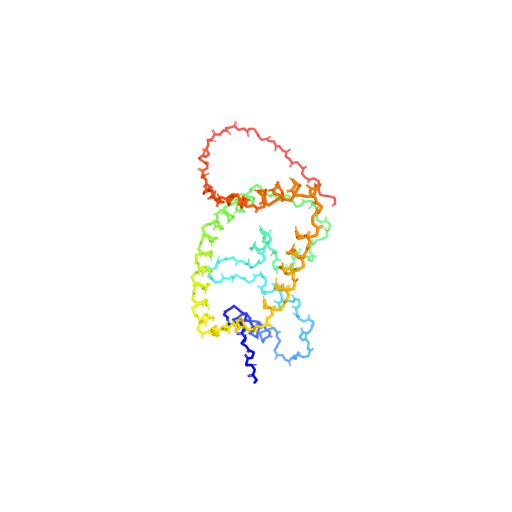174 ? 4.496 18.286 -33.367 1.00 56.22 174 GLU A CA 1
ATOM 1392 C C . GLU A 1 174 ? 4.475 19.333 -32.254 1.00 56.22 174 GLU A C 1
ATOM 1394 O O . GLU A 1 174 ? 5.432 20.084 -32.082 1.00 56.22 174 GLU A O 1
ATOM 1399 N N . VAL A 1 175 ? 3.386 19.386 -31.486 1.00 56.16 175 VAL A N 1
ATOM 1400 C CA . VAL A 1 175 ? 3.289 20.230 -30.294 1.00 56.16 175 VAL A CA 1
ATOM 1401 C C . VAL A 1 175 ? 4.229 19.643 -29.234 1.00 56.16 175 VAL A C 1
ATOM 1403 O O . VAL A 1 175 ? 3.935 18.568 -28.698 1.00 56.16 175 VAL A O 1
ATOM 1406 N N . PRO A 1 176 ? 5.348 20.302 -28.872 1.00 51.81 176 PRO A N 1
ATOM 1407 C CA . PRO A 1 176 ? 6.204 19.803 -27.814 1.00 51.81 176 PRO A CA 1
ATOM 1408 C C . PRO A 1 176 ? 5.502 20.042 -26.477 1.00 51.81 176 PRO A C 1
ATOM 1410 O O . PRO A 1 176 ? 5.514 21.144 -25.924 1.00 51.81 176 PRO A O 1
ATOM 1413 N N . GLY A 1 177 ? 4.895 18.986 -25.940 1.00 51.72 177 GLY A N 1
ATOM 1414 C CA . GLY A 1 177 ? 4.365 18.935 -24.582 1.00 51.72 177 GLY A CA 1
ATOM 1415 C C . GLY A 1 177 ? 5.481 19.052 -23.543 1.00 51.72 177 GLY A C 1
ATOM 1416 O O . GLY A 1 177 ? 5.867 18.071 -22.914 1.00 51.72 177 GLY A O 1
ATOM 1417 N N . LYS A 1 178 ? 6.001 20.266 -23.337 1.00 44.84 178 LYS A N 1
ATOM 1418 C CA . LYS A 1 178 ? 6.728 20.626 -22.119 1.00 44.84 178 LYS A CA 1
ATOM 1419 C C . LYS A 1 178 ? 5.707 20.725 -20.991 1.00 44.84 178 LYS A C 1
ATOM 1421 O O . LYS A 1 178 ? 5.096 21.771 -20.784 1.00 44.84 178 LYS A O 1
ATOM 1426 N N . VAL A 1 179 ? 5.529 19.629 -20.260 1.00 52.06 179 VAL A N 1
ATOM 1427 C CA . VAL A 1 179 ? 4.904 19.664 -18.935 1.00 52.06 179 VAL A CA 1
ATOM 1428 C C . VAL A 1 179 ? 5.793 20.555 -18.068 1.00 52.06 179 VAL A C 1
ATOM 1430 O O . VAL A 1 179 ? 6.924 20.188 -17.748 1.00 52.06 179 VAL A O 1
ATOM 1433 N N . LYS A 1 180 ? 5.326 21.771 -17.766 1.00 47.66 180 LYS A N 1
ATOM 1434 C CA . LYS A 1 180 ? 6.001 22.641 -16.802 1.00 47.66 180 LYS A CA 1
ATOM 1435 C C . LYS A 1 180 ? 5.961 21.954 -15.428 1.00 47.66 180 LYS A C 1
ATOM 1437 O O . LYS A 1 180 ? 4.909 21.423 -15.068 1.00 47.66 180 LYS A O 1
ATOM 1442 N N . PRO A 1 181 ? 7.068 21.936 -14.669 1.00 50.12 181 PRO A N 1
ATOM 1443 C CA . PRO A 1 181 ? 7.024 21.519 -13.276 1.00 50.12 181 PRO A CA 1
ATOM 1444 C C . PRO A 1 181 ? 6.078 22.448 -12.508 1.00 50.12 181 PRO A C 1
ATOM 1446 O O . PRO A 1 181 ? 6.059 23.654 -12.754 1.00 50.12 181 PRO A O 1
ATOM 1449 N N . TYR A 1 182 ? 5.279 21.875 -11.609 1.00 45.50 182 TYR A N 1
ATOM 1450 C CA . TYR A 1 182 ? 4.459 22.637 -10.674 1.00 45.50 182 TYR A CA 1
ATOM 1451 C C . TYR A 1 182 ? 5.392 23.493 -9.811 1.00 45.50 182 TYR A C 1
ATOM 1453 O O . TYR A 1 182 ? 6.158 22.966 -9.005 1.00 45.50 182 TYR A O 1
ATOM 1461 N N . GLU A 1 183 ? 5.371 24.806 -10.028 1.00 51.00 183 GLU A N 1
ATOM 1462 C CA . GLU A 1 183 ? 5.997 25.756 -9.118 1.00 51.00 183 GLU A CA 1
ATOM 1463 C C . GLU A 1 183 ? 5.164 25.772 -7.835 1.00 51.00 183 GLU A C 1
ATOM 1465 O O . GLU A 1 183 ? 3.972 26.081 -7.849 1.00 51.00 183 GLU A O 1
ATOM 1470 N N . ASN A 1 184 ? 5.792 25.362 -6.733 1.00 46.00 184 ASN A N 1
ATOM 1471 C CA . ASN A 1 184 ? 5.222 25.469 -5.400 1.00 46.00 184 ASN A CA 1
ATOM 1472 C C . ASN A 1 184 ? 5.015 26.956 -5.097 1.00 46.00 184 ASN A C 1
ATOM 1474 O O . ASN A 1 184 ? 5.986 27.681 -4.878 1.00 46.00 184 ASN A O 1
ATOM 1478 N N . GLY A 1 185 ? 3.759 27.400 -5.112 1.00 50.81 185 GLY A N 1
ATOM 1479 C CA . GLY A 1 185 ? 3.381 28.706 -4.597 1.00 50.81 185 GLY A CA 1
ATOM 1480 C C . GLY A 1 185 ? 3.755 28.789 -3.122 1.00 50.81 185 GLY A C 1
ATOM 1481 O O . GLY A 1 185 ? 3.314 27.972 -2.316 1.00 50.81 185 GLY A O 1
ATOM 1482 N N . SER A 1 186 ? 4.609 29.749 -2.788 1.00 49.34 186 SER A N 1
ATOM 1483 C CA . SER A 1 186 ? 4.818 30.207 -1.422 1.00 49.34 186 SER A CA 1
ATOM 1484 C C . SER A 1 186 ? 3.505 30.795 -0.909 1.00 49.34 186 SER A C 1
ATOM 1486 O O . SER A 1 186 ? 3.016 31.771 -1.477 1.00 49.34 186 SER A O 1
ATOM 1488 N N . GLU A 1 187 ? 2.931 30.177 0.120 1.00 58.16 187 GLU A N 1
ATOM 1489 C CA . GLU A 1 187 ? 1.752 30.675 0.826 1.00 58.16 187 GLU A CA 1
ATOM 1490 C C . GLU A 1 187 ? 2.078 32.037 1.461 1.00 58.16 187 GLU A C 1
ATOM 1492 O O . GLU A 1 187 ? 2.906 32.132 2.367 1.00 58.16 187 GLU A O 1
ATOM 1497 N N . GLU A 1 188 ? 1.448 33.096 0.946 1.00 61.28 188 GLU A N 1
ATOM 1498 C CA . GLU A 1 188 ? 1.222 34.332 1.691 1.00 61.28 188 GLU A CA 1
ATOM 1499 C C . GLU A 1 188 ? 0.201 34.026 2.798 1.00 61.28 188 GLU A C 1
ATOM 1501 O O . GLU A 1 188 ? -0.893 33.523 2.529 1.00 61.28 188 GLU A O 1
ATOM 1506 N N . GLU A 1 189 ? 0.584 34.294 4.048 1.00 61.69 189 GLU A N 1
ATOM 1507 C CA . GLU A 1 189 ? -0.318 34.308 5.200 1.00 61.69 189 GLU A CA 1
ATOM 1508 C C . GLU A 1 189 ? -1.336 35.437 5.011 1.00 61.69 189 GLU A C 1
ATOM 1510 O O . GLU A 1 189 ? -0.996 36.614 5.119 1.00 61.69 189 GLU A O 1
ATOM 1515 N N . ASP A 1 190 ? -2.581 35.069 4.719 1.00 59.41 190 ASP A N 1
ATOM 1516 C CA . ASP A 1 190 ? -3.697 35.999 4.587 1.00 59.41 190 ASP A CA 1
ATOM 1517 C C . ASP A 1 190 ? -4.751 35.640 5.650 1.00 59.41 190 ASP A C 1
ATOM 1519 O O . ASP A 1 190 ? -5.462 34.635 5.557 1.00 59.41 190 ASP A O 1
ATOM 1523 N N . ASP A 1 191 ? -4.809 36.461 6.701 1.00 67.38 191 ASP A N 1
ATOM 1524 C CA . ASP A 1 191 ? -5.769 36.400 7.804 1.00 67.38 191 ASP A CA 1
ATOM 1525 C C . ASP A 1 191 ? -7.212 36.510 7.280 1.00 67.38 191 ASP A C 1
ATOM 1527 O O . ASP A 1 191 ? -7.673 37.612 6.973 1.00 67.38 191 ASP A O 1
ATOM 1531 N N . LYS A 1 192 ? -7.966 35.400 7.186 1.00 57.19 192 LYS A N 1
ATOM 1532 C CA . LYS A 1 192 ? -9.406 35.448 6.859 1.00 57.19 192 LYS A CA 1
ATOM 1533 C C . LYS A 1 192 ? -10.268 34.486 7.683 1.00 57.19 192 LYS A C 1
ATOM 1535 O O . LYS A 1 192 ? -10.252 33.272 7.510 1.00 57.19 192 LYS A O 1
ATOM 1540 N N . GLU A 1 193 ? -11.020 35.125 8.578 1.00 58.09 193 GLU A N 1
ATOM 1541 C CA . GLU A 1 193 ? -12.401 34.885 9.021 1.00 58.09 193 GLU A CA 1
ATOM 1542 C C . GLU A 1 193 ? -12.981 33.457 8.949 1.00 58.09 193 GLU A C 1
ATOM 1544 O O . GLU A 1 193 ? -13.263 32.892 7.891 1.00 58.09 193 GLU A O 1
ATOM 1549 N N . GLU A 1 194 ? -13.295 32.932 10.139 1.00 49.47 194 GLU A N 1
ATOM 1550 C CA . GLU A 1 194 ? -14.026 31.690 10.393 1.00 49.47 194 GLU A CA 1
ATOM 1551 C C . GLU A 1 194 ? -15.380 31.638 9.660 1.00 49.47 194 GLU A C 1
ATOM 1553 O O . GLU A 1 194 ? -16.414 32.084 10.165 1.00 49.47 194 GLU A O 1
ATOM 1558 N N . THR A 1 195 ? -15.417 31.016 8.481 1.00 51.69 195 THR A N 1
ATOM 1559 C CA . THR A 1 195 ? -16.682 30.664 7.827 1.00 51.69 195 THR A CA 1
ATOM 1560 C C . THR A 1 195 ? -17.099 29.251 8.246 1.00 51.69 195 THR A C 1
ATOM 1562 O O . THR A 1 195 ? -16.510 28.253 7.834 1.00 51.69 195 THR A O 1
ATOM 1565 N N . LYS A 1 196 ? -18.134 29.146 9.090 1.00 54.06 196 LYS A N 1
ATOM 1566 C CA . LYS A 1 196 ? -18.775 27.869 9.451 1.00 54.06 196 LYS A CA 1
ATOM 1567 C C . LYS A 1 196 ? -19.490 27.279 8.233 1.00 54.06 196 LYS A C 1
ATOM 1569 O O . LYS A 1 196 ? -20.560 27.752 7.860 1.00 54.06 196 LYS A O 1
ATOM 1574 N N . ILE A 1 197 ? -18.936 26.217 7.654 1.00 46.12 197 ILE A N 1
ATOM 1575 C CA . ILE A 1 197 ? -19.604 25.417 6.620 1.00 46.12 197 ILE A CA 1
ATOM 1576 C C . ILE A 1 197 ? -20.243 24.198 7.293 1.00 46.12 197 ILE A C 1
ATOM 1578 O O . ILE A 1 197 ? -19.549 23.303 7.772 1.00 46.12 197 ILE A O 1
ATOM 1582 N N . SER A 1 198 ? -21.574 24.153 7.333 1.00 47.06 198 SER A N 1
ATOM 1583 C CA . SER A 1 198 ? -22.339 22.959 7.694 1.00 47.06 198 SER A CA 1
ATOM 1584 C C . SER A 1 198 ? -22.632 22.141 6.433 1.00 47.06 198 SER A C 1
ATOM 1586 O O . SER A 1 198 ? -23.371 22.572 5.551 1.00 47.06 198 SER A O 1
ATOM 1588 N N . VAL A 1 199 ? -22.053 20.943 6.332 1.00 51.97 199 VAL A N 1
ATOM 1589 C CA . VAL A 1 199 ? -22.366 19.993 5.253 1.00 51.97 199 VAL A CA 1
ATOM 1590 C C . VAL A 1 199 ? -23.476 19.061 5.732 1.00 51.97 199 VAL A C 1
ATOM 1592 O O . VAL A 1 199 ? -23.286 18.271 6.653 1.00 51.97 199 VAL A O 1
ATOM 1595 N N . VAL A 1 200 ? -24.647 19.161 5.102 1.00 47.56 200 VAL A N 1
ATOM 1596 C CA . VAL A 1 200 ? -25.766 18.230 5.293 1.00 47.56 200 VAL A CA 1
ATOM 1597 C C . VAL A 1 200 ? -25.600 17.087 4.294 1.00 47.56 200 VAL A C 1
ATOM 1599 O O . VAL A 1 200 ? -25.812 17.277 3.098 1.00 47.56 200 VAL A O 1
ATOM 1602 N N . LEU A 1 201 ? -25.213 15.905 4.774 1.00 48.25 201 LEU A N 1
ATOM 1603 C CA . LEU A 1 201 ? -25.239 14.677 3.976 1.00 48.25 201 LEU A CA 1
ATOM 1604 C C . LEU A 1 201 ? -26.660 14.092 4.023 1.00 48.25 201 LEU A C 1
ATOM 1606 O O . LEU A 1 201 ? -27.206 13.896 5.109 1.00 48.25 201 LEU A O 1
ATOM 1610 N N . ARG A 1 202 ? -27.258 13.890 2.843 1.00 43.47 202 ARG A N 1
ATOM 1611 C CA . ARG A 1 202 ? -28.540 13.194 2.644 1.00 43.47 202 ARG A CA 1
ATOM 1612 C C . ARG A 1 202 ? -28.324 11.704 2.439 1.00 43.47 202 ARG A C 1
ATOM 1614 O O . ARG A 1 202 ? -27.306 11.358 1.802 1.00 43.47 202 ARG A O 1
#

Mean predicted aligned error: 16.98 Å

Organism: Ignelater luminosus (NCBI:txid2038154)